Protein AF-A0A6J8B632-F1 (afdb_monomer)

Foldseek 3Di:
DWADPVVCVLCVVLVNNVCRVVVVVVVRRDPVVLVVDDLVNCPVPDDPVSSVSSVVSVVCVVVVNPPPPPPPDDDDDDDDDDDDDDDDDDDDDDDDDDDDDDDDDDDDDDDDDDDDDDDDDDDDDDDDDDDDDDDDDDDDDDDDDDDDDDDPDPDPDPPDDDDDDPDDDDPDLPLLVVLVADADDPVNLVPDDDLVSVLRVQLSVQSSVQSVDPVSVPPPHSVRSNVVSVVVSVVVVVVVVVVVVVVVVVVCVVDVDPPDPVVVVVVVVVLVVVLVVLLVVLVVVLVVCVVVVPPVVNVVSVVVNVVSVD

Mean predicted aligned error: 22.7 Å

Sequence (310 aa):
MSLPKDCAEFLTKNNLSHHEEFFYNLGVASFDDFFAIESLDLKSYLKPLEERRFFKALSGFKSGNDFKTEKKKVETEHTERTPEINNKQKNKHQLPDFEDFERIDVKEEECYEQQIGTEGGSELLQDNLEECIATPIPSTSNKMKGQSSEHQEFEICNQGSQKPTMFGSKKTYGNAAEKGIKLWSDFQIKTAIGLEKKRREFFNMKAEELCSVTHIKRNWTKTEIAGAADTAWTLKKTALLQVENSYISTLLEGKKAPKQKESTIRKNLEEMMVNHMKLVSLDQELKVLAEEGNSDRKKEVEEEMKHIMR

Radius of gyration: 36.36 Å; Cα contacts (8 Å, |Δi|>4): 114; chains: 1; bounding box: 126×64×69 Å

pLDDT: mean 70.86, std 25.24, range [30.64, 97.0]

Solvent-accessible surface area (backbone atoms only — not comparable to full-atom values): 20464 Å² total; per-residue (Å²): 139,78,56,45,65,72,47,48,50,52,28,46,78,69,77,41,52,92,47,46,68,57,47,41,74,72,62,45,76,49,66,71,46,62,78,68,60,53,73,77,74,43,64,84,77,42,55,74,70,54,48,53,49,52,54,52,53,55,49,44,58,74,70,68,72,79,76,83,76,82,75,78,78,85,76,90,77,92,79,90,82,86,86,88,86,83,89,81,90,81,92,81,92,77,90,79,78,94,75,86,84,77,87,78,84,78,78,87,79,81,86,84,85,79,88,77,85,87,86,86,90,80,85,90,81,90,85,86,84,80,83,85,76,90,76,84,86,82,88,77,90,82,90,80,84,89,82,83,89,84,86,83,78,83,81,79,83,80,88,71,94,71,83,89,74,85,86,72,88,72,85,76,52,58,46,20,49,74,66,63,48,92,67,71,50,72,66,63,35,68,73,37,61,74,69,59,20,54,46,45,55,50,38,44,52,42,36,23,57,48,32,66,37,69,68,47,50,69,74,50,53,62,66,57,48,51,51,52,29,52,52,54,45,51,58,50,49,52,55,51,49,52,51,52,47,54,51,49,51,55,52,47,70,74,40,81,62,89,70,73,53,67,68,56,55,49,50,54,51,51,53,50,50,52,51,48,55,49,47,55,51,47,54,53,50,46,55,53,32,65,74,69,68,44,66,68,64,42,54,53,51,53,52,53,51,55,60,76,74,110

Organism: Mytilus coruscus (NCBI:txid42192)

Structure (mmCIF, N/CA/C/O backbone):
data_AF-A0A6J8B632-F1
#
_entry.id   AF-A0A6J8B632-F1
#
loop_
_atom_site.group_PDB
_atom_site.id
_atom_site.type_symbol
_atom_site.label_atom_id
_atom_site.label_alt_id
_atom_site.label_comp_id
_atom_site.label_asym_id
_atom_site.label_entity_id
_atom_site.label_seq_id
_atom_site.pdbx_PDB_ins_code
_atom_site.Cartn_x
_atom_site.Cartn_y
_atom_site.Cartn_z
_atom_site.occupancy
_atom_site.B_iso_or_equiv
_atom_site.auth_seq_id
_atom_site.auth_comp_id
_atom_site.auth_asym_id
_atom_site.auth_atom_id
_atom_site.pdbx_PDB_model_num
ATOM 1 N N . MET A 1 1 ? -28.019 -10.737 -24.454 1.00 69.81 1 MET A N 1
ATOM 2 C CA . MET A 1 1 ? -27.811 -12.101 -23.921 1.00 69.81 1 MET A CA 1
ATOM 3 C C . MET A 1 1 ? -28.099 -12.040 -22.430 1.00 69.81 1 MET A C 1
ATOM 5 O O . MET A 1 1 ? -27.832 -11.002 -21.844 1.00 69.81 1 MET A O 1
ATOM 9 N N . SER A 1 2 ? -28.718 -13.065 -21.852 1.00 90.75 2 SER A N 1
ATOM 10 C CA . SER A 1 2 ? -29.133 -13.078 -20.441 1.00 90.75 2 SER A CA 1
ATOM 11 C C . SER A 1 2 ? -28.249 -14.018 -19.626 1.00 90.75 2 SER A C 1
ATOM 13 O O . SER A 1 2 ? -27.714 -14.980 -20.181 1.00 90.75 2 SER A O 1
ATOM 15 N N . LEU A 1 3 ? -28.129 -13.773 -18.317 1.00 94.62 3 LEU A N 1
ATOM 16 C CA . LEU A 1 3 ? -27.539 -14.755 -17.407 1.00 94.62 3 LEU A CA 1
ATOM 17 C C . LEU A 1 3 ? -28.308 -16.087 -17.451 1.00 94.62 3 LEU A C 1
ATOM 19 O O . LEU A 1 3 ? -29.503 -16.105 -17.775 1.00 94.62 3 LEU A O 1
ATOM 23 N N . PRO A 1 4 ? -27.654 -17.196 -17.064 1.00 96.50 4 PRO A N 1
ATOM 24 C CA . PRO A 1 4 ? -28.351 -18.427 -16.716 1.00 96.50 4 PRO A CA 1
ATOM 25 C C . PRO A 1 4 ? -29.471 -18.161 -15.703 1.00 96.50 4 PRO A C 1
ATOM 27 O O . PRO A 1 4 ? -29.314 -17.352 -14.784 1.00 96.50 4 PRO A O 1
ATOM 30 N N . LYS A 1 5 ? -30.598 -18.862 -15.866 1.00 96.12 5 LYS A N 1
ATOM 31 C CA . LYS A 1 5 ? -31.822 -18.640 -15.082 1.00 96.12 5 LYS A CA 1
ATOM 32 C C . LYS A 1 5 ? -31.573 -18.716 -13.572 1.00 96.12 5 LYS A C 1
ATOM 34 O O . LYS A 1 5 ? -32.017 -17.839 -12.841 1.00 96.12 5 LYS A O 1
ATOM 39 N N . ASP A 1 6 ? -30.798 -19.701 -13.132 1.00 95.44 6 ASP A N 1
ATOM 40 C CA . ASP A 1 6 ? -30.498 -19.935 -11.716 1.00 95.44 6 ASP A CA 1
ATOM 41 C C . ASP A 1 6 ? -29.703 -18.769 -11.101 1.00 95.44 6 ASP A C 1
ATOM 43 O O . ASP A 1 6 ? -29.933 -18.366 -9.958 1.00 95.44 6 ASP A O 1
ATOM 47 N N . CYS A 1 7 ? -28.809 -18.162 -11.885 1.00 95.69 7 CYS A N 1
ATOM 48 C CA . CYS A 1 7 ? -28.048 -16.992 -11.466 1.00 95.69 7 CYS A CA 1
ATOM 49 C C . CYS A 1 7 ? -28.934 -15.741 -11.378 1.00 95.69 7 CYS A C 1
ATOM 51 O O . CYS A 1 7 ? -28.841 -14.995 -10.404 1.00 95.69 7 CYS A O 1
ATOM 53 N N . ALA A 1 8 ? -29.820 -15.527 -12.356 1.00 95.94 8 ALA A N 1
ATOM 54 C CA . ALA A 1 8 ? -30.778 -14.419 -12.344 1.00 95.94 8 ALA A CA 1
ATOM 55 C C . ALA A 1 8 ? -31.783 -14.538 -11.178 1.00 95.94 8 ALA A C 1
ATOM 57 O O . ALA A 1 8 ? -32.060 -13.559 -10.479 1.00 95.94 8 ALA A O 1
ATOM 58 N N . GLU A 1 9 ? -32.273 -15.751 -10.894 1.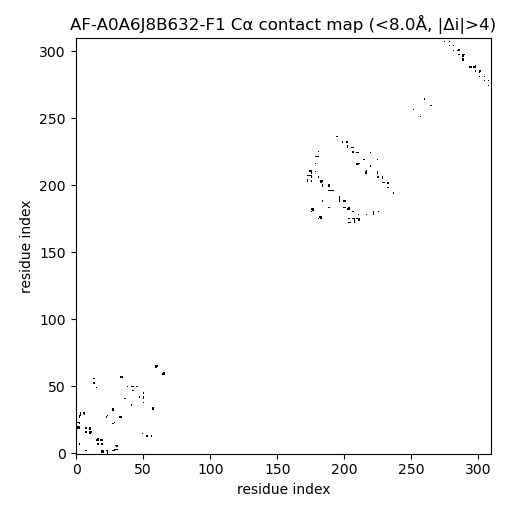00 96.31 9 GLU A N 1
ATOM 59 C CA . GLU A 1 9 ? -33.138 -16.030 -9.741 1.00 96.31 9 GLU A CA 1
ATOM 60 C C . GLU A 1 9 ? -32.420 -15.744 -8.415 1.00 96.31 9 GLU A C 1
ATOM 62 O O . GLU A 1 9 ? -32.991 -15.104 -7.527 1.00 96.31 9 GLU A O 1
ATOM 67 N N . PHE A 1 10 ? -31.152 -16.144 -8.284 1.00 96.12 10 PHE A N 1
ATOM 68 C CA . PHE A 1 10 ? -30.340 -15.828 -7.109 1.00 96.12 10 PHE A CA 1
ATOM 69 C C . PHE A 1 10 ? -30.149 -14.321 -6.916 1.00 96.12 10 PHE A C 1
ATOM 71 O O . PHE A 1 10 ? -30.323 -13.821 -5.800 1.00 96.12 10 PHE A O 1
ATOM 78 N N . LEU A 1 11 ? -29.816 -13.587 -7.982 1.00 96.12 11 LEU A N 1
ATOM 79 C CA . LEU A 1 11 ? -29.651 -12.135 -7.919 1.00 96.12 11 LEU A CA 1
ATOM 80 C C . LEU A 1 11 ? -30.971 -11.459 -7.537 1.00 96.12 11 LEU A C 1
ATOM 82 O O . LEU A 1 11 ? -30.994 -10.629 -6.628 1.00 96.12 11 LEU A O 1
ATOM 86 N N . THR A 1 12 ? -32.085 -11.875 -8.135 1.00 96.12 12 THR A N 1
ATOM 87 C CA . THR A 1 12 ? -33.423 -11.360 -7.813 1.00 96.12 12 THR A CA 1
ATOM 88 C C . THR A 1 12 ? -33.799 -11.620 -6.353 1.00 96.12 12 THR A C 1
ATOM 90 O O . THR A 1 12 ? -34.175 -10.685 -5.646 1.00 96.12 12 THR A O 1
ATOM 93 N N . LYS A 1 13 ? -33.613 -12.850 -5.851 1.00 96.00 13 LYS A N 1
ATOM 94 C CA . LYS A 1 13 ? -33.915 -13.228 -4.454 1.00 96.00 13 LYS A CA 1
ATOM 95 C C . LYS A 1 13 ? -33.137 -12.391 -3.434 1.00 96.00 13 LYS A C 1
ATOM 97 O O . LYS A 1 13 ? -33.612 -12.174 -2.322 1.00 96.00 13 LYS A O 1
ATOM 102 N N . ASN A 1 14 ? -31.957 -11.902 -3.811 1.00 94.44 14 ASN A N 1
ATOM 103 C CA . ASN A 1 14 ? -31.083 -11.108 -2.948 1.00 94.44 14 ASN A CA 1
ATOM 104 C C . ASN A 1 14 ? -31.146 -9.593 -3.217 1.00 94.44 14 ASN A C 1
ATOM 106 O O . ASN A 1 14 ? -30.334 -8.851 -2.662 1.00 94.44 14 ASN A O 1
ATOM 110 N N . ASN A 1 15 ? -32.124 -9.118 -3.999 1.00 95.75 1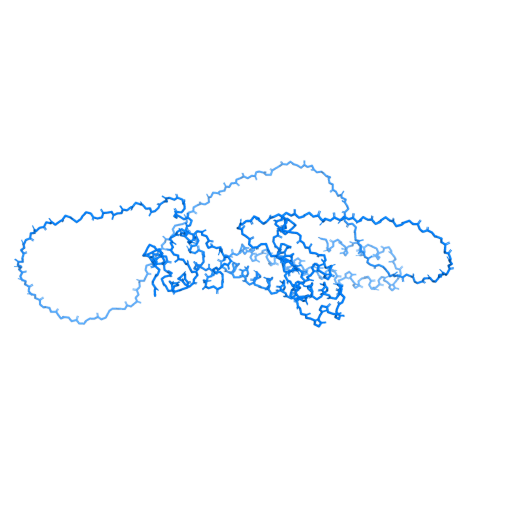5 ASN A N 1
ATOM 111 C CA . ASN A 1 15 ? -32.284 -7.712 -4.400 1.00 95.75 15 ASN A CA 1
ATOM 112 C C . ASN A 1 15 ? -31.081 -7.146 -5.188 1.00 95.75 15 ASN A C 1
ATOM 114 O O . ASN A 1 15 ? -30.705 -5.987 -5.019 1.00 95.75 15 ASN A O 1
ATOM 118 N N . LEU A 1 16 ? -30.475 -7.966 -6.049 1.00 95.88 16 LEU A N 1
ATOM 119 C CA . LEU A 1 16 ? -29.315 -7.647 -6.892 1.00 95.88 16 LEU A CA 1
ATOM 120 C C . LEU A 1 16 ? -29.616 -7.787 -8.398 1.00 95.88 16 LEU A C 1
ATOM 122 O O . LEU A 1 16 ? -28.690 -7.826 -9.201 1.00 95.88 16 LEU A O 1
ATOM 126 N N . SER A 1 17 ? -30.888 -7.850 -8.804 1.00 95.19 17 SER A N 1
ATOM 127 C CA . SER A 1 17 ? -31.291 -8.021 -10.215 1.00 95.19 17 SER A CA 1
ATOM 128 C C . SER A 1 17 ? -30.795 -6.901 -11.139 1.00 95.19 17 SER A C 1
ATOM 130 O O . SER A 1 17 ? -30.497 -7.134 -12.303 1.00 95.19 17 SER A O 1
ATOM 132 N N . HIS A 1 18 ? -30.619 -5.685 -10.617 1.00 94.81 18 HIS A N 1
ATOM 133 C CA . HIS A 1 18 ? -30.060 -4.562 -11.376 1.00 94.81 18 HIS A CA 1
ATOM 134 C C . HIS A 1 18 ? -28.576 -4.740 -11.753 1.00 94.81 18 HIS A C 1
ATOM 136 O O . HIS A 1 18 ? -28.075 -3.994 -12.588 1.00 94.81 18 HIS A O 1
ATOM 142 N N . HIS A 1 19 ? -27.886 -5.729 -11.174 1.00 94.69 19 HIS A N 1
ATOM 143 C CA . HIS A 1 19 ? -26.495 -6.072 -11.488 1.00 94.69 19 HIS A CA 1
ATOM 144 C C . HIS A 1 19 ? -26.366 -7.238 -12.479 1.00 94.69 19 HIS A C 1
ATOM 146 O O . HIS A 1 19 ? -25.253 -7.686 -12.744 1.00 94.69 19 HIS A O 1
ATOM 152 N N . GLU A 1 20 ? -27.464 -7.748 -13.046 1.00 94.56 20 GLU A N 1
ATOM 153 C CA . GLU A 1 20 ? -27.419 -8.870 -13.997 1.00 94.56 20 GLU A CA 1
ATOM 154 C C . GLU A 1 20 ? -26.489 -8.594 -15.187 1.00 94.56 20 GLU A C 1
ATOM 156 O O . GLU A 1 20 ? -25.641 -9.417 -15.517 1.00 94.56 20 GLU A O 1
ATOM 161 N N . GLU A 1 21 ? -26.563 -7.410 -15.794 1.00 93.56 21 GLU A N 1
ATOM 162 C CA . GLU A 1 21 ? -25.689 -7.064 -16.922 1.00 93.56 21 GLU A CA 1
ATOM 163 C C . GLU A 1 21 ? -24.200 -7.084 -16.537 1.00 93.56 21 GLU A C 1
ATOM 165 O O . GLU A 1 21 ? -23.354 -7.534 -17.311 1.00 93.56 21 GLU A O 1
ATOM 170 N N . PHE A 1 22 ? -23.874 -6.668 -15.311 1.00 93.81 22 PHE A N 1
ATOM 171 C CA . PHE A 1 22 ? -22.507 -6.694 -14.802 1.00 93.81 22 PHE A CA 1
ATOM 172 C C . PHE A 1 22 ? -21.967 -8.127 -14.691 1.00 93.81 22 PHE A C 1
ATOM 174 O O . PHE A 1 22 ? -20.897 -8.419 -15.223 1.00 93.81 22 PHE A O 1
ATOM 181 N N . PHE A 1 23 ? -22.713 -9.040 -14.062 1.00 94.12 23 PHE A N 1
ATOM 182 C CA . PHE A 1 23 ? -22.279 -10.436 -13.925 1.00 94.12 23 PHE A CA 1
ATOM 183 C C . PHE A 1 23 ? -22.205 -11.155 -15.276 1.00 94.12 23 PHE A C 1
ATOM 185 O O . PHE A 1 23 ? -21.329 -11.994 -15.483 1.00 94.12 23 PHE A O 1
ATOM 192 N N . TYR A 1 24 ? -23.073 -10.787 -16.218 1.00 93.31 24 TYR A N 1
ATOM 193 C CA . TYR A 1 24 ? -22.996 -11.280 -17.586 1.00 93.31 24 TYR A CA 1
ATOM 194 C C . TYR A 1 24 ? -21.688 -10.834 -18.261 1.00 93.31 24 TYR A C 1
ATOM 196 O O . TYR A 1 24 ? -20.966 -11.662 -18.817 1.00 93.31 24 TYR A O 1
ATOM 204 N N . ASN A 1 25 ? -21.335 -9.551 -18.145 1.00 91.44 25 ASN A N 1
ATOM 205 C CA . ASN A 1 25 ? -20.087 -9.005 -18.689 1.00 91.44 25 ASN A CA 1
ATOM 206 C C . ASN A 1 25 ? -18.834 -9.571 -18.003 1.00 91.44 25 ASN A C 1
ATOM 208 O O . ASN A 1 25 ? -17.773 -9.635 -18.623 1.00 91.44 25 ASN A O 1
ATOM 212 N N . LEU A 1 26 ? -18.957 -10.019 -16.751 1.00 90.75 26 LEU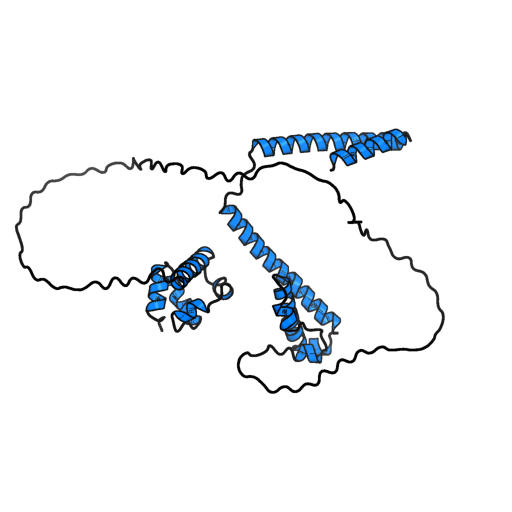 A N 1
ATOM 213 C CA . LEU A 1 26 ? -17.899 -10.720 -16.022 1.00 90.75 26 LEU A CA 1
ATOM 214 C C . LEU A 1 26 ? -17.670 -12.156 -16.535 1.00 90.75 26 LEU A C 1
ATOM 216 O O . LEU A 1 26 ? -16.704 -12.803 -16.140 1.00 90.75 26 LEU A O 1
ATOM 220 N N . GLY A 1 27 ? -18.529 -12.655 -17.430 1.00 93.31 27 GLY A N 1
ATOM 221 C CA . GLY A 1 27 ? -18.409 -13.986 -18.020 1.00 93.31 27 GLY A CA 1
ATOM 222 C C . GLY A 1 27 ? -19.003 -15.103 -17.165 1.00 93.31 27 GLY A C 1
ATOM 223 O O . GLY A 1 27 ? -18.617 -16.256 -17.338 1.00 93.31 27 GLY A O 1
ATOM 224 N N . VAL A 1 28 ? -19.937 -14.788 -16.260 1.00 94.44 28 VAL A N 1
ATOM 225 C CA . VAL A 1 28 ? -20.658 -15.799 -15.469 1.00 94.44 28 VAL A CA 1
ATOM 226 C C . VAL A 1 28 ? -21.541 -16.630 -16.401 1.00 94.44 28 VAL A C 1
ATOM 228 O O . VAL A 1 28 ? -22.573 -16.160 -16.888 1.00 94.44 28 VAL A O 1
ATOM 231 N N . ALA A 1 29 ? -21.136 -17.875 -16.645 1.00 92.44 29 ALA A N 1
ATOM 232 C CA . ALA A 1 29 ? -21.826 -18.816 -17.524 1.00 92.44 29 ALA A CA 1
ATOM 233 C C . ALA A 1 29 ? -22.612 -19.883 -16.745 1.00 92.44 29 ALA A C 1
ATOM 235 O O . ALA A 1 29 ? -23.471 -20.560 -17.312 1.00 92.44 29 ALA A O 1
ATOM 236 N N . SER A 1 30 ? -22.346 -20.024 -15.449 1.00 94.94 30 SER A N 1
ATOM 237 C CA . SER A 1 30 ? -22.956 -20.997 -14.550 1.00 94.94 30 SER A CA 1
ATOM 238 C C . SER A 1 30 ? -23.064 -20.448 -13.125 1.00 94.94 30 SER A C 1
ATOM 240 O O . SER A 1 30 ? -22.439 -19.447 -12.778 1.00 94.94 30 SER A O 1
ATOM 242 N N . PHE A 1 31 ? -23.856 -21.109 -12.277 1.00 92.19 31 PHE A N 1
ATOM 243 C CA . PHE A 1 31 ? -23.954 -20.735 -10.862 1.00 92.19 31 PHE A CA 1
ATOM 244 C C . PHE A 1 31 ? -22.643 -20.990 -10.105 1.00 92.19 31 PHE A C 1
ATOM 246 O O . PHE A 1 31 ? -22.304 -20.244 -9.187 1.00 92.19 31 PHE A O 1
ATOM 253 N N . ASP A 1 32 ? -21.872 -21.997 -10.527 1.00 92.06 32 ASP A N 1
ATOM 254 C CA . ASP A 1 32 ? -20.577 -22.320 -9.929 1.00 92.06 32 ASP A CA 1
ATOM 255 C C . ASP A 1 32 ? -19.563 -21.179 -10.092 1.00 92.06 32 ASP A C 1
ATOM 257 O O . ASP A 1 32 ? -18.749 -20.935 -9.196 1.00 92.06 32 ASP A O 1
ATOM 261 N N . ASP A 1 33 ? -19.676 -20.407 -11.177 1.00 92.81 33 ASP A N 1
ATOM 262 C CA . ASP A 1 33 ? -18.811 -19.255 -11.432 1.00 92.81 33 ASP A CA 1
ATOM 263 C C . ASP A 1 33 ? -18.964 -18.173 -10.354 1.00 92.81 33 ASP A C 1
ATOM 265 O O . ASP A 1 33 ? -17.988 -17.495 -10.042 1.00 92.81 33 ASP A O 1
ATOM 269 N N . PHE A 1 34 ? -20.125 -18.049 -9.691 1.00 92.62 34 PHE A N 1
ATOM 270 C CA . PHE A 1 34 ? -20.274 -17.120 -8.563 1.00 92.62 34 PHE A CA 1
ATOM 271 C C . PHE A 1 34 ? -19.332 -17.442 -7.401 1.00 92.62 34 PHE A C 1
ATOM 273 O O . PHE A 1 34 ? -18.883 -16.525 -6.716 1.00 92.62 34 PHE A O 1
ATOM 280 N N . PHE A 1 35 ? -18.994 -18.716 -7.180 1.00 90.31 35 PHE A N 1
ATOM 281 C CA . PHE A 1 35 ? -18.049 -19.109 -6.131 1.00 90.31 35 PHE A CA 1
ATOM 282 C C . PHE A 1 35 ? -16.590 -18.841 -6.498 1.00 90.31 35 PHE A C 1
ATOM 284 O O . PHE A 1 35 ? -15.745 -18.849 -5.598 1.00 90.31 35 PHE A O 1
ATOM 291 N N . ALA A 1 36 ? -16.298 -18.631 -7.782 1.00 88.62 36 ALA A N 1
ATOM 292 C CA . ALA A 1 36 ? -14.975 -18.273 -8.274 1.00 88.62 36 ALA A CA 1
ATOM 293 C C . ALA A 1 36 ? -14.724 -16.755 -8.255 1.00 88.62 36 ALA A C 1
ATOM 295 O O . ALA A 1 36 ? -13.570 -16.342 -8.336 1.00 88.62 36 ALA A O 1
ATOM 296 N N . ILE A 1 37 ? -15.773 -15.934 -8.120 1.00 90.06 37 ILE A N 1
ATOM 297 C CA . ILE A 1 37 ? -15.649 -14.474 -8.034 1.00 90.06 37 ILE A CA 1
ATOM 298 C C . ILE A 1 37 ? -14.980 -14.089 -6.710 1.00 90.06 37 ILE A C 1
ATOM 300 O O . ILE A 1 37 ? -15.494 -14.376 -5.622 1.00 90.06 37 ILE A O 1
ATOM 304 N N . GLU A 1 38 ? -13.844 -13.396 -6.788 1.00 84.38 38 GLU A N 1
ATOM 305 C CA . GLU A 1 38 ? -13.172 -12.877 -5.603 1.00 84.38 38 GLU A CA 1
ATOM 306 C C . GLU A 1 38 ? -13.845 -11.581 -5.122 1.00 84.38 38 GLU A C 1
ATOM 308 O O . GLU A 1 38 ? -14.358 -10.778 -5.901 1.00 84.38 38 GLU A O 1
ATOM 313 N N . SER A 1 39 ? -13.788 -11.310 -3.811 1.00 76.56 39 SER A N 1
ATOM 314 C CA . SER A 1 39 ? -14.247 -10.025 -3.238 1.00 76.56 39 SER A CA 1
ATOM 315 C C . SER A 1 39 ? -13.617 -8.816 -3.937 1.00 76.56 39 SER A C 1
ATOM 317 O O . SER A 1 39 ? -14.234 -7.756 -4.037 1.00 76.56 39 SER A O 1
ATOM 319 N N . LEU A 1 40 ? -12.395 -8.966 -4.453 1.00 66.00 40 LEU A N 1
ATOM 320 C CA . LEU A 1 40 ? -11.696 -7.888 -5.137 1.00 66.00 40 LEU A CA 1
ATOM 321 C C . LEU A 1 40 ? -12.388 -7.455 -6.438 1.00 66.00 40 LEU A C 1
ATOM 323 O O . LEU A 1 40 ? -12.377 -6.263 -6.747 1.00 66.00 40 LEU A O 1
ATOM 327 N N . ASP A 1 41 ? -13.013 -8.391 -7.152 1.00 78.81 41 ASP A N 1
ATOM 328 C CA . ASP A 1 41 ? -13.657 -8.137 -8.444 1.00 78.81 41 ASP A CA 1
ATOM 329 C C . ASP A 1 41 ? -14.967 -7.355 -8.276 1.00 78.81 41 ASP A C 1
ATOM 331 O O . ASP A 1 41 ? -15.339 -6.546 -9.125 1.00 78.81 41 ASP A O 1
ATOM 335 N N . LEU A 1 42 ? -15.639 -7.528 -7.134 1.00 86.00 42 LEU A N 1
ATOM 336 C CA . LEU A 1 42 ? -16.936 -6.910 -6.849 1.00 86.00 42 LEU A CA 1
ATOM 337 C C . LEU A 1 42 ? -16.838 -5.516 -6.226 1.00 86.00 42 LEU A C 1
ATOM 339 O O . LEU A 1 42 ? -17.757 -4.715 -6.388 1.00 86.00 42 LEU A O 1
ATOM 343 N N . LYS A 1 43 ? -15.725 -5.186 -5.561 1.00 83.06 43 LYS A N 1
ATOM 344 C CA . LYS A 1 43 ? -15.551 -3.911 -4.833 1.00 83.06 43 LYS A CA 1
ATOM 345 C C . LYS A 1 43 ? -15.651 -2.654 -5.688 1.00 83.06 43 LYS A C 1
ATOM 347 O O . LYS A 1 43 ? -15.890 -1.576 -5.154 1.00 83.06 43 LYS A O 1
ATOM 352 N N . SER A 1 44 ? -15.415 -2.773 -6.991 1.00 81.00 44 SER A N 1
ATOM 353 C CA . SER A 1 44 ? -15.496 -1.643 -7.921 1.00 81.00 44 SER A CA 1
ATOM 354 C C . SER A 1 44 ? -16.897 -1.427 -8.503 1.00 81.00 44 SER A C 1
ATOM 356 O O . SER A 1 44 ? -17.137 -0.373 -9.087 1.00 81.00 44 SER A O 1
ATOM 358 N N . TYR A 1 45 ? -17.823 -2.372 -8.302 1.00 86.50 45 TYR A N 1
ATOM 359 C CA . TYR A 1 45 ? -19.137 -2.378 -8.956 1.00 86.50 45 TYR A CA 1
ATOM 360 C C . TYR A 1 45 ? -20.315 -2.500 -7.982 1.00 86.50 45 TYR A C 1
ATOM 362 O O . TYR A 1 45 ? -21.363 -1.901 -8.215 1.00 86.50 45 TYR A O 1
ATOM 370 N N . LEU A 1 46 ? -20.150 -3.222 -6.871 1.00 90.56 46 LEU A N 1
ATOM 371 C CA . LEU A 1 46 ? -21.165 -3.348 -5.827 1.00 90.56 46 LEU A CA 1
ATOM 372 C C . LEU A 1 46 ? -20.917 -2.356 -4.693 1.00 90.56 46 LEU A C 1
ATOM 374 O O . LEU A 1 46 ? -19.782 -2.132 -4.265 1.00 90.56 46 LEU A O 1
ATOM 378 N N . LYS A 1 47 ? -21.998 -1.816 -4.121 1.00 92.38 47 LYS A N 1
ATOM 379 C CA . LYS A 1 47 ? -21.895 -1.087 -2.849 1.00 92.38 47 LYS A CA 1
ATOM 380 C C . LYS A 1 47 ? -21.469 -2.054 -1.734 1.00 92.38 47 LYS A C 1
ATOM 382 O O . LYS A 1 47 ? -21.877 -3.215 -1.760 1.00 92.38 47 LYS A O 1
ATOM 387 N N . PRO A 1 48 ? -20.777 -1.594 -0.674 1.00 89.69 48 PRO A N 1
ATOM 388 C CA . PRO A 1 48 ? -20.314 -2.477 0.407 1.00 89.69 48 PRO A CA 1
ATOM 389 C C . PRO A 1 48 ? -21.418 -3.333 1.057 1.00 89.69 48 PRO A C 1
ATOM 391 O O . PRO A 1 48 ? -21.194 -4.481 1.442 1.00 89.69 48 PRO A O 1
ATOM 394 N N . LEU A 1 49 ? -22.639 -2.795 1.167 1.00 89.19 49 LEU A N 1
ATOM 395 C CA . LEU A 1 49 ? -23.795 -3.535 1.686 1.00 89.19 49 LEU A CA 1
ATOM 396 C C . LEU A 1 49 ? -24.288 -4.624 0.722 1.00 89.19 49 LEU A C 1
ATOM 398 O O . LEU A 1 49 ? -24.716 -5.685 1.174 1.00 89.19 49 LEU A O 1
ATOM 402 N N . GLU A 1 50 ? -24.227 -4.369 -0.582 1.00 93.44 50 GLU A N 1
ATOM 403 C CA . GLU A 1 50 ? -24.614 -5.310 -1.636 1.00 93.44 50 GLU A CA 1
ATOM 404 C C . GLU A 1 50 ? -23.580 -6.433 -1.758 1.00 93.44 50 GLU A C 1
ATOM 406 O O . GLU A 1 50 ? -23.964 -7.600 -1.759 1.00 93.44 50 GLU A O 1
ATOM 411 N N . GLU A 1 51 ? -22.282 -6.104 -1.718 1.00 93.94 51 GLU A N 1
ATOM 412 C CA . GLU A 1 51 ? -21.178 -7.078 -1.674 1.00 93.94 51 GLU A CA 1
ATOM 413 C C . GLU A 1 51 ? -21.338 -8.026 -0.475 1.00 93.94 51 GLU A C 1
ATOM 415 O O . GLU A 1 51 ? -21.319 -9.251 -0.614 1.00 93.94 51 GLU A O 1
ATOM 420 N N . ARG A 1 52 ? -21.581 -7.473 0.722 1.00 90.94 52 ARG A N 1
ATOM 421 C CA . ARG A 1 52 ? -21.778 -8.278 1.934 1.00 90.94 52 ARG A CA 1
ATOM 422 C C . ARG A 1 52 ? -23.012 -9.175 1.842 1.00 90.94 52 ARG A C 1
ATOM 424 O O . ARG A 1 52 ? -22.969 -10.305 2.326 1.00 90.94 52 ARG A O 1
ATOM 431 N N . ARG A 1 53 ? -24.111 -8.687 1.255 1.00 92.00 53 ARG A N 1
ATOM 432 C CA . ARG A 1 53 ? -25.324 -9.491 1.023 1.00 92.00 53 ARG A CA 1
ATOM 433 C C . ARG A 1 53 ? -25.056 -10.620 0.036 1.00 92.00 53 ARG A C 1
ATOM 435 O O . ARG A 1 53 ? -25.418 -11.751 0.345 1.00 92.00 53 ARG A O 1
ATOM 442 N N . PHE A 1 54 ? -24.378 -10.332 -1.075 1.00 95.00 54 PHE A N 1
ATOM 443 C CA . PHE A 1 54 ? -24.003 -11.313 -2.091 1.00 95.00 54 PHE A CA 1
ATOM 444 C C . PHE A 1 54 ? -23.197 -12.464 -1.479 1.00 95.00 54 PHE A C 1
ATOM 446 O O . PHE A 1 54 ? -23.631 -13.613 -1.534 1.00 95.00 54 PHE A O 1
ATOM 453 N N . PHE A 1 55 ? -22.086 -12.168 -0.793 1.00 94.50 55 PHE A N 1
ATOM 454 C CA . PHE A 1 55 ? -21.248 -13.214 -0.197 1.00 94.50 55 PHE A CA 1
ATOM 455 C C . PHE A 1 55 ? -21.927 -13.950 0.958 1.00 94.50 55 PHE A C 1
ATOM 457 O O . PHE A 1 55 ? -21.739 -15.158 1.104 1.00 94.50 55 PHE A O 1
ATOM 464 N N . LYS A 1 56 ? -22.748 -13.264 1.765 1.00 93.81 56 LYS A N 1
ATOM 465 C CA . LYS A 1 56 ? -23.531 -13.925 2.817 1.00 93.81 56 LYS A CA 1
ATOM 466 C C . LYS A 1 56 ? -24.518 -14.923 2.210 1.00 93.81 56 LYS A C 1
ATOM 468 O O . LYS A 1 56 ? -24.559 -16.065 2.661 1.00 93.81 56 LYS A O 1
ATOM 473 N N . ALA A 1 57 ? -25.263 -14.518 1.183 1.00 93.19 57 ALA A N 1
ATOM 474 C CA . ALA A 1 57 ? -26.189 -15.399 0.483 1.00 93.19 57 ALA A CA 1
ATOM 475 C C . ALA A 1 57 ? -25.448 -16.592 -0.129 1.00 93.19 57 ALA A C 1
ATOM 477 O O . ALA A 1 57 ? -25.802 -17.734 0.146 1.00 93.19 57 ALA A O 1
ATOM 478 N N . LEU A 1 58 ? -24.354 -16.338 -0.849 1.00 93.56 58 LEU A N 1
ATOM 479 C CA . LEU A 1 58 ? -23.539 -17.369 -1.489 1.00 93.56 58 LEU A CA 1
ATOM 480 C C . LEU A 1 58 ? -22.959 -18.378 -0.477 1.00 93.56 58 LEU A C 1
ATOM 482 O O . LEU A 1 58 ? -22.932 -19.581 -0.734 1.00 93.56 58 LEU A O 1
ATOM 486 N N . SER A 1 59 ? -22.559 -17.919 0.714 1.00 89.25 59 SER A N 1
ATOM 487 C CA . SER A 1 59 ? -22.082 -18.801 1.789 1.00 89.25 59 SER A CA 1
ATOM 488 C C . SER A 1 59 ? -23.168 -19.739 2.332 1.00 89.25 59 SER A C 1
ATOM 490 O O . SER A 1 59 ? -22.867 -20.894 2.626 1.00 89.25 59 SER A O 1
ATOM 492 N N . GLY A 1 60 ? -24.427 -19.285 2.384 1.00 88.44 60 GLY A N 1
ATOM 493 C CA . GLY A 1 60 ? -25.572 -20.108 2.795 1.00 88.44 60 GLY A CA 1
ATOM 494 C C . GLY A 1 60 ? -25.887 -21.238 1.809 1.00 88.44 60 GLY A C 1
ATOM 495 O O . GLY A 1 60 ? -26.293 -22.327 2.218 1.00 88.44 60 GLY A O 1
ATOM 496 N N . PHE A 1 61 ? -25.615 -21.022 0.517 1.00 84.81 61 PHE A N 1
ATOM 497 C CA . PHE A 1 61 ? -25.692 -22.080 -0.496 1.00 84.81 61 PHE A CA 1
ATOM 498 C C . PHE A 1 61 ? -24.592 -23.128 -0.309 1.00 84.81 61 PHE A C 1
ATOM 500 O O . PHE A 1 61 ? -24.858 -24.324 -0.409 1.00 84.81 61 PHE A O 1
ATOM 507 N N . LYS A 1 62 ? -23.372 -22.697 0.035 1.00 79.12 62 LYS A N 1
ATOM 508 C CA . LYS A 1 62 ? -22.230 -23.593 0.281 1.00 79.12 62 LYS A CA 1
ATOM 509 C C . LYS A 1 62 ? -22.424 -24.487 1.507 1.00 79.12 62 LYS A C 1
ATOM 511 O O . LYS A 1 62 ? -21.923 -25.606 1.523 1.00 79.12 62 LYS A O 1
ATOM 516 N N . SER A 1 63 ? -23.157 -24.014 2.516 1.00 76.81 63 SER A N 1
ATOM 517 C CA . SER A 1 63 ? -23.492 -24.802 3.707 1.00 76.81 63 SER A CA 1
ATOM 518 C C . SER A 1 63 ? -24.697 -25.734 3.519 1.00 76.81 63 SER A C 1
ATOM 520 O O . SER A 1 63 ? -25.097 -26.388 4.477 1.00 76.81 63 SER A O 1
ATOM 522 N N . GLY A 1 64 ? -25.272 -25.819 2.310 1.00 65.75 64 GLY A N 1
ATOM 523 C CA . GLY A 1 64 ? -26.324 -26.783 1.965 1.00 65.75 64 GLY A CA 1
ATOM 524 C C . GLY A 1 64 ? -27.704 -26.492 2.563 1.00 65.75 64 GLY A C 1
ATOM 525 O O . GLY A 1 64 ? -28.553 -27.380 2.568 1.00 65.75 64 GLY A O 1
ATOM 526 N N . ASN A 1 65 ? -27.949 -25.277 3.068 1.00 54.62 65 ASN A N 1
ATOM 527 C CA . ASN A 1 65 ? -29.102 -25.033 3.939 1.00 54.62 65 ASN A CA 1
ATOM 528 C C . ASN A 1 65 ? -30.418 -24.612 3.262 1.00 54.62 65 ASN A C 1
ATOM 530 O O . ASN A 1 65 ? -31.420 -24.594 3.961 1.00 54.62 65 ASN A O 1
ATOM 534 N N . ASP A 1 66 ? -30.496 -24.342 1.952 1.00 54.94 66 ASP A N 1
ATOM 535 C CA . ASP A 1 66 ? -31.699 -23.681 1.391 1.00 54.94 66 ASP A CA 1
ATOM 536 C C . ASP A 1 66 ? -32.230 -24.220 0.049 1.00 54.94 66 ASP A C 1
ATOM 538 O O . ASP A 1 66 ? -32.865 -23.495 -0.716 1.00 54.94 66 ASP A O 1
ATOM 542 N N . PHE A 1 67 ? -32.058 -25.514 -0.234 1.00 45.16 67 PHE A N 1
ATOM 543 C CA . PHE A 1 67 ? -32.759 -26.166 -1.352 1.00 45.16 67 PHE A CA 1
ATOM 544 C C . PHE A 1 67 ? -33.638 -27.335 -0.885 1.00 45.16 67 PHE A C 1
ATOM 546 O O . PHE A 1 67 ? -33.566 -28.451 -1.392 1.00 45.16 67 PHE A O 1
ATOM 553 N N . LYS A 1 68 ? -34.560 -27.074 0.053 1.00 46.34 68 LYS A N 1
ATOM 554 C CA . LYS A 1 68 ? -35.832 -27.813 0.036 1.00 46.34 68 LYS A CA 1
ATOM 555 C C . LYS A 1 68 ? -36.690 -27.201 -1.066 1.00 46.34 68 LYS A C 1
ATOM 557 O O . LYS A 1 68 ? -37.408 -26.234 -0.845 1.00 46.34 68 LYS A O 1
ATOM 562 N N . THR A 1 69 ? -36.577 -27.759 -2.270 1.00 41.66 69 THR A N 1
ATOM 563 C CA . THR A 1 69 ? -37.510 -27.511 -3.374 1.00 41.66 69 THR A CA 1
ATOM 564 C C . THR A 1 69 ? -38.939 -27.739 -2.897 1.00 41.66 69 THR A C 1
ATOM 566 O O . THR A 1 69 ? -39.367 -28.881 -2.720 1.00 41.66 69 THR A O 1
ATOM 569 N N . GLU A 1 70 ? -39.691 -26.659 -2.739 1.00 37.44 70 GLU A N 1
ATOM 570 C CA . GLU A 1 70 ? -41.141 -26.687 -2.637 1.00 37.44 70 GLU A CA 1
ATOM 571 C C . GLU A 1 70 ? -41.696 -26.993 -4.039 1.00 37.44 70 GLU A C 1
ATOM 573 O O . GLU A 1 70 ? -42.103 -26.119 -4.803 1.00 37.44 70 GLU A O 1
ATOM 578 N N . LYS A 1 71 ? -41.640 -28.272 -4.437 1.00 39.38 71 LYS A N 1
ATOM 579 C CA . LYS A 1 71 ? -42.393 -28.774 -5.590 1.00 39.38 71 LYS A CA 1
ATOM 580 C C . LYS A 1 71 ? -43.877 -28.700 -5.231 1.00 39.38 71 LYS A C 1
ATOM 582 O O . LYS A 1 71 ? -44.431 -29.646 -4.676 1.00 39.38 71 LYS A O 1
ATOM 587 N N . LYS A 1 72 ? -44.524 -27.576 -5.545 1.00 38.91 72 LYS A N 1
ATOM 588 C CA . LYS A 1 72 ? -45.987 -27.471 -5.555 1.00 38.91 72 LYS A CA 1
ATOM 589 C C . LYS A 1 72 ? -46.541 -28.467 -6.575 1.00 38.91 72 LYS A C 1
ATOM 591 O O . LYS A 1 72 ? -46.412 -28.285 -7.783 1.00 38.91 72 LYS A O 1
ATOM 596 N N . LYS A 1 73 ? -47.132 -29.541 -6.054 1.00 36.44 73 LYS A N 1
ATOM 597 C CA . LYS A 1 73 ? -47.981 -30.484 -6.778 1.00 36.44 73 LYS A CA 1
ATOM 598 C C . LYS A 1 73 ? -49.230 -29.712 -7.218 1.00 36.44 73 LYS A C 1
ATOM 600 O O . LYS A 1 73 ? -49.999 -29.257 -6.379 1.00 36.44 73 LYS A O 1
ATOM 605 N N . VAL A 1 74 ? -49.382 -29.499 -8.522 1.00 42.06 74 VAL A N 1
ATOM 606 C CA . VAL A 1 74 ? -50.640 -29.038 -9.115 1.00 42.06 74 VAL A CA 1
ATOM 607 C C . VAL A 1 74 ? -51.559 -30.253 -9.162 1.00 42.06 74 VAL A C 1
ATOM 609 O O . VAL A 1 74 ? -51.402 -31.113 -10.023 1.00 42.06 74 VAL A O 1
ATOM 612 N N . GLU A 1 75 ? -52.474 -30.346 -8.202 1.00 35.12 75 GLU A N 1
ATOM 613 C CA . GLU A 1 75 ? -53.682 -31.157 -8.330 1.00 35.12 75 GLU A CA 1
ATOM 614 C C . GLU A 1 75 ? -54.828 -30.218 -8.705 1.00 35.12 75 GLU A C 1
ATOM 616 O O . GLU A 1 75 ? -55.246 -29.342 -7.951 1.00 35.12 75 GLU A O 1
ATOM 621 N N . THR A 1 76 ? -55.258 -30.368 -9.952 1.00 38.59 76 THR A N 1
ATOM 622 C CA . THR A 1 76 ? -56.530 -29.908 -10.493 1.00 38.59 76 THR A CA 1
ATOM 623 C C . THR A 1 76 ? -57.675 -30.628 -9.791 1.00 38.59 76 THR A C 1
ATOM 625 O O . THR A 1 76 ? -57.847 -31.826 -10.004 1.00 38.59 76 THR A O 1
ATOM 628 N N . GLU A 1 77 ? -58.505 -29.893 -9.057 1.00 34.88 77 GLU A N 1
ATOM 629 C CA . GLU A 1 77 ? -59.885 -30.296 -8.789 1.00 34.88 77 GLU A CA 1
ATOM 630 C C . GLU A 1 77 ? -60.849 -29.206 -9.263 1.00 34.88 77 GLU A C 1
ATOM 632 O O . GLU A 1 77 ? -60.828 -28.054 -8.829 1.00 34.88 77 GLU A O 1
ATOM 637 N N . HIS A 1 78 ? -61.678 -29.610 -10.224 1.00 37.53 78 HIS A N 1
ATOM 638 C CA . HIS A 1 78 ? -62.898 -28.943 -10.641 1.00 37.53 78 HIS A CA 1
ATOM 639 C C . HIS A 1 78 ? -63.891 -28.909 -9.480 1.00 37.53 78 HIS A C 1
ATOM 641 O O . HIS A 1 78 ? -64.271 -29.967 -8.986 1.00 37.53 78 HIS A O 1
ATOM 647 N N . THR A 1 79 ? -64.443 -27.743 -9.146 1.00 33.34 79 THR A N 1
ATOM 648 C CA . THR A 1 79 ? -65.852 -27.668 -8.732 1.00 33.34 79 THR A CA 1
ATOM 649 C C . THR A 1 79 ? -66.444 -26.309 -9.101 1.00 33.34 79 THR A C 1
ATOM 651 O O . THR A 1 79 ? -65.982 -25.254 -8.673 1.00 33.34 79 THR A O 1
ATOM 654 N N . GLU A 1 80 ? -67.469 -26.368 -9.944 1.00 38.72 80 GLU A N 1
ATOM 655 C CA . GLU A 1 80 ? -68.379 -25.286 -10.302 1.00 38.72 80 GLU A CA 1
ATOM 656 C C . GLU A 1 80 ? -69.221 -24.843 -9.093 1.00 38.72 80 GLU A C 1
ATOM 658 O O . GLU A 1 80 ? -69.703 -25.694 -8.346 1.00 38.72 80 GLU A O 1
ATOM 663 N N . ARG A 1 81 ? -69.479 -23.533 -8.960 1.00 31.31 81 ARG A N 1
ATOM 664 C CA . ARG A 1 81 ? -70.825 -22.917 -8.832 1.00 31.31 81 ARG A CA 1
ATOM 665 C C . ARG A 1 81 ? -70.739 -21.461 -8.350 1.00 31.31 81 ARG A C 1
ATOM 667 O O . ARG A 1 81 ? -70.359 -21.168 -7.223 1.00 31.31 81 ARG A O 1
ATOM 674 N N . THR A 1 82 ? -71.154 -20.559 -9.228 1.00 32.31 82 THR A N 1
ATOM 675 C CA . THR A 1 82 ? -71.679 -19.205 -8.975 1.00 32.31 82 THR A CA 1
ATOM 676 C C . THR A 1 82 ? -73.196 -19.274 -8.691 1.00 32.31 82 THR A C 1
ATOM 678 O O . THR A 1 82 ? -73.787 -20.341 -8.864 1.00 32.31 82 THR A O 1
ATOM 681 N N . PRO A 1 83 ? -73.901 -18.149 -8.459 1.00 55.03 83 PRO A N 1
ATOM 682 C CA . PRO A 1 83 ? -73.642 -17.051 -7.518 1.00 55.03 83 PRO A CA 1
ATOM 683 C C . PRO A 1 83 ? -74.915 -16.732 -6.693 1.00 55.03 83 PRO A C 1
ATOM 685 O O . PRO A 1 83 ? -76.006 -17.155 -7.059 1.00 55.03 83 PRO A O 1
ATOM 688 N N . GLU A 1 84 ? -74.838 -15.885 -5.662 1.00 33.22 84 GLU A N 1
ATOM 689 C CA . GLU A 1 84 ? -76.030 -15.115 -5.283 1.00 33.22 84 GLU A CA 1
ATOM 690 C C . GLU A 1 84 ? -75.708 -13.720 -4.746 1.00 33.22 84 GLU A C 1
ATOM 692 O O . GLU A 1 84 ? -74.748 -13.473 -4.020 1.00 33.22 84 GLU A O 1
ATOM 697 N N . ILE A 1 85 ? -76.528 -12.801 -5.238 1.00 37.31 85 ILE A N 1
ATOM 698 C CA . ILE A 1 85 ? -76.460 -11.350 -5.189 1.00 37.31 85 ILE A CA 1
ATOM 699 C C . ILE A 1 85 ? -77.219 -10.884 -3.947 1.00 37.31 85 ILE A C 1
ATOM 701 O O . ILE A 1 85 ? -78.333 -11.346 -3.728 1.00 37.31 85 ILE A O 1
ATOM 705 N N . ASN A 1 86 ? -76.710 -9.888 -3.213 1.00 34.06 86 ASN A N 1
ATOM 706 C CA . ASN A 1 86 ? -77.562 -8.757 -2.837 1.00 34.06 86 ASN A CA 1
ATOM 707 C C . ASN A 1 86 ? -76.789 -7.505 -2.409 1.00 34.06 86 ASN A C 1
ATOM 709 O O . ASN A 1 86 ? -76.056 -7.469 -1.426 1.00 34.06 86 ASN A O 1
ATOM 713 N N . ASN A 1 87 ? -77.054 -6.454 -3.182 1.00 36.84 87 ASN A N 1
ATOM 714 C CA . ASN A 1 87 ? -76.770 -5.055 -2.916 1.00 36.84 87 ASN A CA 1
ATOM 715 C C . ASN A 1 87 ? -77.520 -4.555 -1.674 1.00 36.84 87 ASN A C 1
ATOM 717 O O . ASN A 1 87 ? -78.723 -4.791 -1.552 1.00 36.84 87 ASN A O 1
ATOM 721 N N . LYS A 1 88 ? -76.884 -3.678 -0.888 1.00 37.50 88 LYS A N 1
ATOM 722 C CA . LYS A 1 88 ? -77.533 -2.433 -0.448 1.00 37.50 88 LYS A CA 1
ATOM 723 C C . LYS A 1 88 ? -76.516 -1.361 -0.055 1.00 37.50 88 LYS A C 1
ATOM 725 O O . LYS A 1 88 ? -75.677 -1.532 0.818 1.00 37.50 88 LYS A O 1
ATOM 730 N N . GLN A 1 89 ? -76.651 -0.246 -0.762 1.00 39.56 89 GLN A N 1
ATOM 731 C CA . GLN A 1 89 ? -75.965 1.032 -0.618 1.00 39.56 89 GLN A CA 1
ATOM 732 C C . GLN A 1 89 ? -76.228 1.695 0.746 1.00 39.56 89 GLN A C 1
ATOM 734 O O . GLN A 1 89 ? -77.359 1.638 1.231 1.00 39.56 89 GLN A O 1
ATOM 739 N N . LYS A 1 90 ? -75.257 2.476 1.248 1.00 36.19 90 LYS A N 1
ATOM 740 C CA . LYS A 1 90 ? -75.360 3.950 1.401 1.00 36.19 90 LYS A CA 1
ATOM 741 C C . LYS A 1 90 ? -74.121 4.559 2.093 1.00 36.19 90 LYS A C 1
ATOM 743 O O . LYS A 1 90 ? -73.901 4.354 3.273 1.00 36.19 90 LYS A O 1
ATOM 748 N N . ASN A 1 91 ? -73.396 5.381 1.329 1.00 33.94 91 ASN A N 1
ATOM 749 C CA . ASN A 1 91 ? -73.144 6.808 1.587 1.00 33.94 91 ASN A CA 1
ATOM 750 C C . ASN A 1 91 ? -72.707 7.258 3.004 1.00 33.94 91 ASN A C 1
ATOM 752 O O . ASN A 1 91 ? -73.558 7.396 3.877 1.00 33.94 91 ASN A O 1
ATOM 756 N N . LYS A 1 92 ? -71.454 7.713 3.160 1.00 34.09 92 LYS A N 1
ATOM 757 C CA . LYS A 1 92 ? -71.046 9.140 3.257 1.00 34.09 92 LYS A CA 1
ATOM 758 C C . LYS A 1 92 ? -69.639 9.284 3.855 1.00 34.09 92 LYS A C 1
ATOM 760 O O . LYS A 1 92 ? -69.211 8.482 4.671 1.00 34.09 92 LYS A O 1
ATOM 765 N N . HIS A 1 93 ? -68.966 10.340 3.399 1.00 37.31 93 HIS A N 1
ATOM 766 C CA . HIS A 1 93 ? -67.682 10.873 3.847 1.00 37.31 93 HIS A CA 1
ATOM 767 C C . HIS A 1 93 ? -67.415 10.798 5.353 1.00 37.31 93 HIS A C 1
ATOM 769 O O . HIS A 1 93 ? -68.257 11.238 6.132 1.00 37.31 93 HIS A O 1
ATOM 775 N N . GLN A 1 94 ? -66.179 10.439 5.702 1.00 34.69 94 GLN A N 1
ATOM 776 C CA . GLN A 1 94 ? -65.312 11.213 6.599 1.00 34.69 94 GLN A CA 1
ATOM 777 C C . GLN A 1 94 ? -63.880 10.660 6.516 1.00 34.69 94 GLN A C 1
ATOM 779 O O . GLN A 1 94 ? -63.667 9.457 6.638 1.00 34.69 94 GLN A O 1
ATOM 784 N N . LEU A 1 95 ? -62.920 11.548 6.241 1.00 48.38 95 LEU A N 1
ATOM 785 C CA . LEU A 1 95 ? -61.507 11.343 6.566 1.00 48.38 95 LEU A CA 1
ATOM 786 C C . LEU A 1 95 ? -61.385 11.204 8.088 1.00 48.38 95 LEU A C 1
ATOM 788 O O . LEU A 1 95 ? -61.999 12.017 8.782 1.00 48.38 95 LEU A O 1
ATOM 792 N N . PRO A 1 96 ? -60.566 10.275 8.599 1.00 43.38 96 PRO A N 1
ATOM 793 C CA . PRO A 1 96 ? -60.005 10.418 9.923 1.00 43.38 96 PRO A CA 1
ATOM 794 C C . PRO A 1 96 ? -58.500 10.649 9.880 1.00 43.38 96 PRO A C 1
ATOM 796 O O . PRO A 1 96 ? -57.776 10.209 8.982 1.00 43.38 96 PRO A O 1
ATOM 799 N N . ASP A 1 97 ? -58.120 11.397 10.901 1.00 33.72 97 ASP A N 1
ATOM 800 C CA . ASP A 1 97 ? -56.812 11.881 11.263 1.00 33.72 97 ASP A CA 1
ATOM 801 C C . ASP A 1 97 ? -55.760 10.791 11.439 1.00 33.72 97 ASP A C 1
ATOM 803 O O . ASP A 1 97 ? -56.021 9.624 11.728 1.00 33.72 97 ASP A O 1
ATOM 807 N N . PHE A 1 98 ? -54.537 11.261 11.255 1.00 43.75 98 PHE A N 1
ATOM 808 C CA . PHE A 1 98 ? -53.283 10.549 11.344 1.00 43.75 98 PHE A CA 1
ATOM 809 C C . PHE A 1 98 ? -52.765 10.646 12.785 1.00 43.75 98 PHE A C 1
ATOM 811 O O . PHE A 1 98 ? -51.881 11.448 13.053 1.00 43.75 98 PHE A O 1
ATOM 818 N N . GLU A 1 99 ? -53.296 9.855 13.714 1.00 47.88 99 GLU A N 1
ATOM 819 C CA . GLU A 1 99 ? -52.649 9.593 15.008 1.00 47.88 99 GLU A CA 1
ATOM 820 C C . GLU A 1 99 ? -52.836 8.114 15.383 1.00 47.88 99 GLU A C 1
ATOM 822 O O . GLU A 1 99 ? -53.768 7.468 14.915 1.00 47.88 99 GLU A O 1
ATOM 827 N N . ASP A 1 100 ? -51.905 7.595 16.185 1.00 40.56 100 ASP A N 1
ATOM 828 C CA . ASP A 1 100 ? -51.721 6.196 16.610 1.00 40.56 100 ASP A CA 1
ATOM 829 C C . ASP A 1 100 ? -50.899 5.292 15.674 1.00 40.56 100 ASP A C 1
ATOM 831 O O . ASP A 1 100 ? -51.394 4.367 15.034 1.00 40.56 100 ASP A O 1
ATOM 835 N N . PHE A 1 101 ? -49.573 5.492 15.694 1.00 39.94 101 PHE A N 1
ATOM 836 C CA . PHE A 1 101 ? -48.656 4.355 15.581 1.00 39.94 101 PHE A CA 1
ATOM 837 C C . PHE A 1 101 ? -48.233 3.896 16.974 1.00 39.94 101 PHE A C 1
ATOM 839 O O . PHE A 1 101 ? -47.622 4.624 17.758 1.00 39.94 101 PHE A O 1
ATOM 846 N N . GLU A 1 102 ? -48.613 2.656 17.235 1.00 43.22 102 GLU A N 1
ATOM 847 C CA . GLU A 1 102 ? -48.423 1.882 18.444 1.00 43.22 102 GLU A CA 1
ATOM 848 C C . GLU A 1 102 ? -46.961 1.855 18.917 1.00 43.22 102 GLU A C 1
ATOM 850 O O . GLU A 1 102 ? -46.016 1.652 18.148 1.00 43.22 102 GLU A O 1
ATOM 855 N N . ARG A 1 103 ? -46.797 1.990 20.239 1.00 41.78 103 ARG A N 1
ATOM 856 C CA . ARG A 1 103 ? -45.620 1.513 20.967 1.00 41.78 103 ARG A CA 1
ATOM 857 C C . ARG A 1 103 ? -45.462 0.020 20.706 1.00 41.78 103 ARG A C 1
ATOM 859 O O . ARG A 1 103 ? -46.273 -0.774 21.174 1.00 41.78 103 ARG A O 1
ATOM 866 N N . ILE A 1 104 ? -44.380 -0.358 20.039 1.00 37.72 104 ILE A N 1
ATOM 867 C CA . ILE A 1 104 ? -43.870 -1.724 20.109 1.00 37.72 104 ILE A CA 1
ATOM 868 C C . ILE A 1 104 ? -42.771 -1.731 21.170 1.00 37.72 104 ILE A C 1
ATOM 870 O O . ILE A 1 104 ? -41.644 -1.297 20.926 1.00 37.72 104 ILE A O 1
ATOM 874 N N . ASP A 1 105 ? -43.138 -2.213 22.356 1.00 40.84 105 ASP A N 1
ATOM 875 C CA . ASP A 1 105 ? -42.212 -2.641 23.399 1.00 40.84 105 ASP A CA 1
ATOM 876 C C . ASP A 1 105 ? -41.413 -3.845 22.881 1.00 40.84 105 ASP A C 1
ATOM 878 O O . ASP A 1 105 ? -41.925 -4.964 22.796 1.00 40.84 105 ASP A O 1
ATOM 882 N N . VAL A 1 106 ? -40.143 -3.631 22.534 1.00 40.41 106 VAL A N 1
ATOM 883 C CA . VAL A 1 106 ? -39.191 -4.735 22.370 1.00 40.41 106 VAL A CA 1
ATOM 884 C C . VAL A 1 106 ? -38.483 -4.922 23.701 1.00 40.41 106 VAL A C 1
ATOM 886 O O . VAL A 1 106 ? -37.690 -4.086 24.129 1.00 40.41 106 VAL A O 1
ATOM 889 N N . LYS A 1 107 ? -38.843 -6.029 24.350 1.00 35.56 107 LYS A N 1
ATOM 890 C CA . LYS A 1 107 ? -38.284 -6.527 25.602 1.00 35.56 107 LYS A CA 1
ATOM 891 C C . LYS A 1 107 ? -36.767 -6.677 25.504 1.00 35.56 107 LYS A C 1
ATOM 893 O O . LYS A 1 107 ? -36.247 -7.202 24.522 1.00 35.56 107 LYS A O 1
ATOM 898 N N . GLU A 1 108 ? -36.108 -6.218 26.559 1.00 40.88 108 GLU A N 1
ATOM 899 C CA . GLU A 1 108 ? -34.714 -6.485 26.890 1.00 40.88 108 GLU A CA 1
ATOM 900 C C . GLU A 1 108 ? -34.479 -8.003 26.920 1.00 40.88 108 GLU A C 1
ATOM 902 O O . GLU A 1 108 ? -35.145 -8.720 27.666 1.00 40.88 108 GLU A O 1
ATOM 907 N N . GLU A 1 109 ? -33.550 -8.498 26.098 1.00 42.59 109 GLU A N 1
ATOM 908 C CA . GLU A 1 109 ? -32.955 -9.817 26.306 1.00 42.59 109 GLU A CA 1
ATOM 909 C C . GLU A 1 109 ? -31.675 -9.657 27.123 1.00 42.59 109 GLU A C 1
ATOM 911 O O . GLU A 1 109 ? -30.789 -8.853 26.816 1.00 42.59 109 GLU A O 1
ATOM 916 N N . GLU A 1 110 ? -31.650 -10.420 28.209 1.00 38.47 110 GLU A N 1
ATOM 917 C CA . GLU A 1 110 ? -30.666 -10.401 29.270 1.00 38.47 110 GLU A CA 1
ATOM 918 C C . GLU A 1 110 ? -29.294 -10.940 28.840 1.00 38.47 110 GLU A C 1
ATOM 920 O O . GLU A 1 110 ? -29.140 -11.922 28.116 1.00 38.47 110 GLU A O 1
ATOM 925 N N . CYS A 1 111 ? -28.299 -10.238 29.376 1.00 30.70 111 CYS A N 1
ATOM 926 C CA . CYS A 1 111 ? -26.948 -10.631 29.749 1.00 30.70 111 CYS A CA 1
ATOM 927 C C . CYS A 1 111 ? -26.615 -12.140 29.770 1.00 30.70 111 CYS A C 1
ATOM 929 O O . CYS A 1 111 ? -27.189 -12.907 30.538 1.00 30.70 111 CYS A O 1
ATOM 931 N N . TYR A 1 112 ? -25.528 -12.511 29.086 1.00 37.31 112 TYR A N 1
ATOM 932 C CA . TYR A 1 112 ? -24.634 -13.573 29.555 1.00 37.31 112 TYR A CA 1
ATOM 933 C C . TYR A 1 112 ? -23.318 -12.933 30.005 1.00 37.31 112 TYR A C 1
ATOM 935 O O . TYR A 1 112 ? -22.474 -12.564 29.187 1.00 37.31 112 TYR A O 1
ATOM 943 N N . GLU A 1 113 ? -23.158 -12.791 31.321 1.00 36.66 113 GLU A N 1
ATOM 944 C CA . GLU A 1 113 ? -21.863 -12.547 31.949 1.00 36.66 113 GLU A CA 1
ATOM 945 C C . GLU A 1 113 ? -21.035 -13.833 31.887 1.00 36.66 113 GLU A C 1
ATOM 947 O O . GLU A 1 113 ? -21.456 -14.885 32.369 1.00 36.66 113 GLU A O 1
ATOM 952 N N . GLN A 1 114 ? -19.836 -13.751 31.312 1.00 38.91 114 GLN A N 1
ATOM 953 C CA . GLN A 1 114 ? -18.826 -14.789 31.458 1.00 38.91 114 GLN A CA 1
ATOM 954 C C . GLN A 1 114 ? -17.734 -14.253 32.382 1.00 38.91 114 GLN A C 1
ATOM 956 O O . GLN A 1 114 ? -16.917 -13.415 32.005 1.00 38.91 114 GLN A O 1
ATOM 961 N N . GLN A 1 115 ? -17.789 -14.722 33.628 1.00 36.56 115 GLN A N 1
ATOM 962 C CA . GLN A 1 115 ? -16.774 -14.536 34.655 1.00 36.56 115 GLN A CA 1
ATOM 963 C C . GLN A 1 115 ? -15.446 -15.147 34.191 1.00 36.56 115 GLN A C 1
ATOM 965 O O . GLN A 1 115 ? -15.373 -16.346 33.926 1.00 36.56 115 GLN A O 1
ATOM 970 N N . ILE A 1 116 ? -14.382 -14.346 34.164 1.00 38.16 116 ILE A N 1
ATOM 971 C CA . ILE A 1 116 ? -13.014 -14.852 34.303 1.00 38.16 116 ILE A CA 1
ATOM 972 C C . ILE A 1 116 ? -12.380 -14.070 35.447 1.00 38.16 116 ILE A C 1
ATOM 974 O O . ILE A 1 116 ? -12.257 -12.847 35.393 1.00 38.16 116 ILE A O 1
ATOM 978 N N . GLY A 1 117 ? -12.078 -14.811 36.511 1.00 33.06 117 GLY A N 1
ATOM 979 C CA . GLY A 1 117 ? -11.555 -14.307 37.767 1.00 33.06 117 GLY A CA 1
ATOM 980 C C . GLY A 1 117 ? -10.161 -13.706 37.637 1.00 33.06 117 GLY A C 1
ATOM 981 O O . GLY A 1 117 ? -9.282 -14.220 36.948 1.00 33.06 117 GLY A O 1
ATOM 982 N N . THR A 1 118 ? -9.984 -12.613 38.361 1.00 36.16 118 THR A N 1
ATOM 983 C CA . THR A 1 118 ? -8.708 -12.109 38.854 1.00 36.16 118 THR A CA 1
ATOM 984 C C . THR A 1 118 ? -8.264 -12.942 40.052 1.00 36.16 118 THR A C 1
ATOM 986 O O . THR A 1 118 ? -9.050 -13.074 40.982 1.00 36.16 118 THR A O 1
ATOM 989 N N . GLU A 1 119 ? -7.028 -13.449 40.042 1.00 37.38 119 GLU A N 1
ATOM 990 C CA . GLU A 1 119 ? -6.081 -13.440 41.175 1.00 37.38 119 GLU A CA 1
ATOM 991 C C . GLU A 1 119 ? -4.772 -14.168 40.808 1.00 37.38 119 GLU A C 1
ATOM 993 O O . GLU A 1 119 ? -4.796 -15.243 40.213 1.00 37.38 119 GLU A O 1
ATOM 998 N N . GLY A 1 120 ? -3.632 -13.586 41.205 1.00 30.89 120 GLY A N 1
ATOM 999 C CA . GLY A 1 120 ? -2.333 -14.273 41.283 1.00 30.89 120 GLY A CA 1
ATOM 1000 C C . GLY A 1 120 ? -1.230 -13.686 40.400 1.00 30.89 120 GLY A C 1
ATOM 1001 O O . GLY A 1 120 ? -1.127 -14.023 39.227 1.00 30.89 120 GLY A O 1
ATOM 1002 N N . GLY A 1 121 ? -0.400 -12.810 40.975 1.00 30.81 121 GLY A N 1
ATOM 1003 C CA . GLY A 1 121 ? 0.730 -12.165 40.301 1.00 30.81 121 GLY A CA 1
ATOM 1004 C C . GLY A 1 121 ? 2.028 -12.979 40.246 1.00 30.81 121 GLY A C 1
ATOM 1005 O O . GLY A 1 121 ? 2.151 -14.021 40.878 1.00 30.81 121 GLY A O 1
ATOM 1006 N N . SER A 1 122 ? 2.990 -12.450 39.486 1.00 34.28 122 SER A N 1
ATOM 1007 C CA . SER A 1 122 ? 4.457 -12.588 39.596 1.00 34.28 122 SER A CA 1
ATOM 1008 C C . SER A 1 122 ? 5.030 -11.910 38.333 1.00 34.28 122 SER A C 1
ATOM 1010 O O . SER A 1 122 ? 4.602 -12.219 37.228 1.00 34.28 122 SER A O 1
ATOM 1012 N N . GLU A 1 123 ? 5.648 -10.733 38.441 1.00 35.41 123 GLU A N 1
ATOM 1013 C CA . GLU A 1 123 ? 7.086 -10.519 38.682 1.00 35.41 123 GLU A CA 1
ATOM 1014 C C . GLU A 1 123 ? 7.926 -10.578 37.383 1.00 35.41 123 GLU A C 1
ATOM 1016 O O . GLU A 1 123 ? 7.897 -11.555 36.648 1.00 35.41 123 GLU A O 1
ATOM 1021 N N . LEU A 1 124 ? 8.688 -9.497 37.155 1.00 36.69 124 LEU A N 1
ATOM 1022 C CA . LEU A 1 124 ? 9.909 -9.386 36.338 1.00 36.69 124 LEU A CA 1
ATOM 1023 C C . LEU A 1 124 ? 9.854 -9.694 34.826 1.00 36.69 124 LEU A C 1
ATOM 1025 O O . LEU A 1 124 ? 9.907 -10.840 34.397 1.00 36.69 124 LEU A O 1
ATOM 1029 N N . LEU A 1 125 ? 9.948 -8.631 34.016 1.00 35.72 125 LEU A N 1
ATOM 1030 C CA . LEU A 1 125 ? 11.114 -8.362 33.151 1.00 35.72 125 LEU A CA 1
ATOM 1031 C C . LEU A 1 125 ? 10.906 -7.034 32.403 1.00 35.72 125 LEU A C 1
ATOM 1033 O O . LEU A 1 125 ? 10.259 -6.963 31.360 1.00 35.72 125 LEU A O 1
ATOM 1037 N N . GLN A 1 126 ? 11.464 -5.968 32.977 1.00 34.78 126 GLN A N 1
ATOM 1038 C CA . GLN A 1 126 ? 12.011 -4.864 32.194 1.00 34.78 126 GLN A CA 1
ATOM 1039 C C . GLN A 1 126 ? 13.290 -5.383 31.531 1.00 34.78 126 GLN A C 1
ATOM 1041 O O . GLN A 1 126 ? 14.042 -6.099 32.185 1.00 34.78 126 GLN A O 1
ATOM 1046 N N . ASP A 1 127 ? 13.479 -5.101 30.241 1.00 33.41 127 ASP A N 1
ATOM 1047 C CA . ASP A 1 127 ? 14.710 -4.501 29.712 1.00 33.41 127 ASP A CA 1
ATOM 1048 C C . ASP A 1 127 ? 14.678 -4.413 28.176 1.00 33.41 127 ASP A C 1
ATOM 1050 O O . ASP A 1 127 ? 14.247 -5.330 27.477 1.00 33.41 127 ASP A O 1
ATOM 1054 N N . ASN A 1 128 ? 15.234 -3.302 27.684 1.00 38.94 128 ASN A N 1
ATOM 1055 C CA . ASN A 1 128 ? 15.721 -3.037 26.324 1.00 38.94 128 ASN A CA 1
ATOM 1056 C C . ASN A 1 128 ? 14.720 -2.562 25.259 1.00 38.94 128 ASN A C 1
ATOM 1058 O O . ASN A 1 128 ? 14.331 -3.299 24.354 1.00 38.94 128 ASN A O 1
ATOM 1062 N N . LEU A 1 129 ? 14.470 -1.249 25.255 1.00 35.16 129 LEU A N 1
ATOM 1063 C CA . LEU A 1 129 ? 14.370 -0.505 23.999 1.00 35.16 129 LEU A CA 1
ATOM 1064 C C . LEU A 1 129 ? 15.043 0.866 24.165 1.00 35.16 129 LEU A C 1
ATOM 1066 O O . LEU A 1 129 ? 14.390 1.867 24.445 1.00 35.16 129 LEU A O 1
ATOM 1070 N N . GLU A 1 130 ? 16.372 0.879 24.045 1.00 41.44 130 GLU A N 1
ATOM 1071 C CA . GLU A 1 130 ? 17.144 2.116 23.939 1.00 41.44 130 GLU A CA 1
ATOM 1072 C C . GLU A 1 130 ? 16.908 2.795 22.584 1.00 41.44 130 GLU A C 1
ATOM 1074 O O . GLU A 1 130 ? 16.949 2.188 21.510 1.00 41.44 130 GLU A O 1
ATOM 1079 N N . GLU A 1 131 ? 16.665 4.095 22.695 1.00 34.56 131 GLU A N 1
ATOM 1080 C CA . GLU A 1 131 ? 16.666 5.116 21.663 1.00 34.56 131 GLU A CA 1
ATOM 1081 C C . GLU A 1 131 ? 17.923 5.080 20.778 1.00 34.56 131 GLU A C 1
ATOM 1083 O O . GLU A 1 131 ? 19.049 5.185 21.255 1.00 34.56 131 GLU A O 1
ATOM 1088 N N . CYS A 1 132 ? 17.738 5.075 19.456 1.00 34.41 132 CYS A N 1
ATOM 1089 C CA . CYS A 1 132 ? 18.762 5.543 18.522 1.00 34.41 132 CYS A CA 1
ATOM 1090 C C . CYS A 1 132 ? 18.422 6.970 18.084 1.00 34.41 132 CYS A C 1
ATOM 1092 O O . CYS A 1 132 ? 17.755 7.190 17.071 1.00 34.41 132 CYS A O 1
ATOM 1094 N N . ILE A 1 133 ? 18.888 7.942 18.869 1.00 35.09 133 ILE A N 1
ATOM 1095 C CA . ILE A 1 133 ? 18.948 9.351 18.479 1.00 35.09 133 ILE A CA 1
ATOM 1096 C C . ILE A 1 133 ? 20.133 9.517 17.523 1.00 35.09 133 ILE A C 1
ATOM 1098 O O . ILE A 1 133 ? 21.261 9.113 17.809 1.00 35.09 133 ILE A O 1
ATOM 1102 N N . ALA A 1 134 ? 19.860 10.112 16.365 1.00 36.91 134 ALA A N 1
ATOM 1103 C CA . ALA A 1 134 ? 20.851 10.466 15.365 1.00 36.91 134 ALA A CA 1
ATOM 1104 C C . ALA A 1 134 ? 21.881 11.458 15.932 1.00 36.91 134 ALA A C 1
ATOM 1106 O O . ALA A 1 134 ? 21.516 12.523 16.430 1.00 36.91 134 ALA A O 1
ATOM 1107 N N . THR A 1 135 ? 23.169 11.144 15.791 1.00 38.75 135 THR A N 1
ATOM 1108 C CA . THR A 1 135 ? 24.266 12.106 15.974 1.00 38.75 135 THR A CA 1
ATOM 1109 C C . THR A 1 135 ? 25.062 12.291 14.676 1.00 38.75 135 THR A C 1
ATOM 1111 O O . THR A 1 135 ? 25.061 11.403 13.818 1.00 38.75 135 THR A O 1
ATOM 1114 N N . PRO A 1 136 ? 25.691 13.467 14.475 1.00 37.38 136 PRO A N 1
ATOM 1115 C CA . PRO A 1 136 ? 26.213 13.898 13.183 1.00 37.38 136 PRO A CA 1
ATOM 1116 C C . PRO A 1 136 ? 27.630 13.378 12.910 1.00 37.38 136 PRO A C 1
ATOM 1118 O O . PRO A 1 136 ? 28.441 13.188 13.812 1.00 37.38 136 PRO A O 1
ATOM 1121 N N . ILE A 1 137 ? 27.924 13.219 11.621 1.00 38.47 137 ILE A N 1
ATOM 1122 C CA . ILE A 1 137 ? 29.197 12.769 11.046 1.00 38.47 137 ILE A CA 1
ATOM 1123 C C . ILE A 1 137 ? 30.326 13.778 11.340 1.00 38.47 137 ILE A C 1
ATOM 1125 O O . ILE A 1 137 ? 30.182 14.948 10.975 1.00 38.47 137 ILE A O 1
ATOM 1129 N N . PRO A 1 138 ? 31.488 13.355 11.875 1.00 36.28 138 PRO A N 1
ATOM 1130 C CA . PRO A 1 138 ? 32.708 14.143 11.801 1.00 36.28 138 PRO A CA 1
ATOM 1131 C C . PRO A 1 138 ? 33.518 13.783 10.546 1.00 36.28 138 PRO A C 1
ATOM 1133 O O . PRO A 1 138 ? 33.890 12.634 10.309 1.00 36.28 138 PRO A O 1
ATOM 1136 N N . SER A 1 139 ? 33.818 14.807 9.751 1.00 38.19 139 SER A N 1
ATOM 1137 C CA . SER A 1 139 ? 34.768 14.762 8.641 1.00 38.19 139 SER A CA 1
ATOM 1138 C C . SER A 1 139 ? 36.202 14.689 9.161 1.00 38.19 139 SER A C 1
ATOM 1140 O O . SER A 1 139 ? 36.666 15.643 9.781 1.00 38.19 139 SER A O 1
ATOM 1142 N N . THR A 1 140 ? 36.954 13.644 8.811 1.00 33.03 140 THR A N 1
ATOM 1143 C CA . THR A 1 140 ? 38.420 13.724 8.766 1.00 33.03 140 THR A CA 1
ATOM 1144 C C . THR A 1 140 ? 38.988 13.023 7.536 1.00 33.03 140 THR A C 1
ATOM 1146 O O . THR A 1 140 ? 38.736 11.862 7.230 1.00 33.03 140 THR A O 1
ATOM 1149 N N . SER A 1 141 ? 39.775 13.811 6.811 1.00 38.78 141 SER A N 1
ATOM 1150 C CA . SER A 1 141 ? 40.707 13.411 5.768 1.00 38.78 141 SER A CA 1
ATOM 1151 C C . SER A 1 141 ? 41.812 12.535 6.362 1.00 38.78 141 SER A C 1
ATOM 1153 O O . SER A 1 141 ? 42.401 12.941 7.361 1.00 38.78 141 SER A O 1
ATOM 1155 N N . ASN A 1 142 ? 42.181 11.436 5.693 1.00 36.16 142 ASN A N 1
ATOM 1156 C CA . ASN A 1 142 ? 43.583 11.176 5.347 1.00 36.16 142 ASN A CA 1
ATOM 1157 C C . ASN A 1 142 ? 43.764 10.058 4.303 1.00 36.16 142 ASN A C 1
ATOM 1159 O O . ASN A 1 142 ? 43.137 9.004 4.337 1.00 36.16 142 ASN A O 1
ATOM 1163 N N . LYS A 1 143 ? 44.682 10.340 3.375 1.00 41.06 143 LYS A N 1
ATOM 1164 C CA . LYS A 1 143 ? 45.299 9.457 2.373 1.00 41.06 143 LYS A CA 1
ATOM 1165 C C . LYS A 1 143 ? 46.209 8.425 3.054 1.00 41.06 143 LYS A C 1
ATOM 1167 O O . LYS A 1 143 ? 47.059 8.844 3.828 1.00 41.06 143 LYS A O 1
ATOM 1172 N N . MET A 1 144 ? 46.181 7.160 2.615 1.00 33.94 144 MET A N 1
ATOM 1173 C CA . MET A 1 144 ? 47.354 6.448 2.058 1.00 33.94 144 MET A CA 1
ATOM 1174 C C . MET A 1 144 ? 47.033 5.003 1.610 1.00 33.94 144 MET A C 1
ATOM 1176 O O . MET A 1 144 ? 46.488 4.207 2.358 1.00 33.94 144 MET A O 1
ATOM 1180 N N . LYS A 1 145 ? 47.415 4.726 0.352 1.00 34.84 145 LYS A N 1
ATOM 1181 C CA . LYS A 1 145 ? 47.917 3.481 -0.275 1.00 34.84 145 LYS A CA 1
ATOM 1182 C C . LYS A 1 145 ? 47.602 2.102 0.356 1.00 34.84 145 LYS A C 1
ATOM 1184 O O . LYS A 1 145 ? 48.258 1.691 1.297 1.00 34.84 145 LYS A O 1
ATOM 1189 N N . GLY A 1 146 ? 46.779 1.334 -0.368 1.00 33.59 146 GLY A N 1
ATOM 1190 C CA . GLY A 1 146 ? 47.202 0.168 -1.169 1.00 33.59 146 GLY A CA 1
ATOM 1191 C C . GLY A 1 146 ? 47.537 -1.157 -0.470 1.00 33.59 146 GLY A C 1
ATOM 1192 O O . GLY A 1 146 ? 48.625 -1.277 0.071 1.00 33.59 146 GLY A O 1
ATOM 1193 N N . GLN A 1 147 ? 46.693 -2.184 -0.670 1.00 33.31 147 GLN A N 1
ATOM 1194 C CA . GLN A 1 147 ? 47.068 -3.526 -1.167 1.00 33.31 147 GLN A CA 1
ATOM 1195 C C . GLN A 1 147 ? 45.842 -4.454 -1.333 1.00 33.31 147 GLN A C 1
ATOM 1197 O O . GLN A 1 147 ? 45.000 -4.529 -0.450 1.00 33.31 147 GLN A O 1
ATOM 1202 N N . SER A 1 148 ? 45.799 -5.129 -2.494 1.00 31.83 148 SER A N 1
ATOM 1203 C CA . SER A 1 148 ? 45.382 -6.526 -2.761 1.00 31.83 148 SER A CA 1
ATOM 1204 C C . SER A 1 148 ? 44.120 -7.074 -2.065 1.00 31.83 148 SER A C 1
ATOM 1206 O O . SER A 1 148 ? 44.136 -7.362 -0.879 1.00 31.83 148 SER A O 1
ATOM 1208 N N . SER A 1 149 ? 42.998 -7.191 -2.785 1.00 34.12 149 SER A N 1
ATOM 1209 C CA . SER A 1 149 ? 42.522 -8.433 -3.440 1.00 34.12 149 SER A CA 1
ATOM 1210 C C . SER A 1 149 ? 42.097 -9.539 -2.473 1.00 34.12 149 SER A C 1
ATOM 1212 O O . SER A 1 149 ? 42.943 -10.277 -1.991 1.00 34.12 149 SER A O 1
ATOM 1214 N N . GLU A 1 150 ? 40.782 -9.718 -2.333 1.00 32.53 150 GLU A N 1
ATOM 1215 C CA . GLU A 1 150 ? 40.111 -10.992 -2.624 1.00 32.53 150 GLU A CA 1
ATOM 1216 C C . GLU A 1 150 ? 38.601 -10.742 -2.775 1.00 32.53 150 GLU A C 1
ATOM 1218 O O . GLU A 1 150 ? 37.891 -10.381 -1.838 1.00 32.53 150 GLU A O 1
ATOM 1223 N N . HIS A 1 151 ? 38.139 -10.854 -4.020 1.00 34.28 151 HIS A N 1
ATOM 1224 C CA . HIS A 1 151 ? 36.734 -10.870 -4.401 1.00 34.28 151 HIS A CA 1
ATOM 1225 C C . HIS A 1 151 ? 36.121 -12.204 -3.964 1.00 34.28 151 HIS A C 1
ATOM 1227 O O . HIS A 1 151 ? 36.558 -13.254 -4.425 1.00 34.28 151 HIS A O 1
ATOM 1233 N N . GLN A 1 152 ? 35.069 -12.167 -3.147 1.00 33.38 152 GLN A N 1
ATOM 1234 C CA . GLN A 1 152 ? 34.144 -13.291 -3.025 1.00 33.38 152 GLN A CA 1
ATOM 1235 C C . GLN A 1 152 ? 32.886 -12.956 -3.833 1.00 33.38 152 GLN A C 1
ATOM 1237 O O . GLN A 1 152 ? 31.901 -12.414 -3.331 1.00 33.38 152 GLN A O 1
ATOM 1242 N N . GLU A 1 153 ? 32.972 -13.218 -5.136 1.00 30.64 153 GLU A N 1
ATOM 1243 C CA . GLU A 1 153 ? 31.826 -13.286 -6.036 1.00 30.64 153 GLU A CA 1
ATOM 1244 C C . GLU A 1 153 ? 31.037 -14.559 -5.716 1.00 30.64 153 GLU A C 1
ATOM 1246 O O . GLU A 1 153 ? 31.508 -15.671 -5.939 1.00 30.64 153 GLU A O 1
ATOM 1251 N N . PHE A 1 154 ? 29.818 -14.411 -5.199 1.00 32.03 154 PHE A N 1
ATOM 1252 C CA . PHE A 1 154 ? 28.816 -15.467 -5.313 1.00 32.03 154 PHE A CA 1
ATOM 1253 C C . PHE A 1 154 ? 28.072 -15.270 -6.637 1.00 32.03 154 PHE A C 1
ATOM 1255 O O . PHE A 1 154 ? 26.996 -14.672 -6.696 1.00 32.03 154 PHE A O 1
ATOM 1262 N N . GLU A 1 155 ? 28.671 -15.774 -7.717 1.00 33.62 155 GLU A N 1
ATOM 1263 C CA . GLU A 1 155 ? 27.936 -16.151 -8.920 1.00 33.62 155 GLU A CA 1
ATOM 1264 C C . GLU A 1 155 ? 27.015 -17.325 -8.571 1.00 33.62 155 GLU A C 1
ATOM 1266 O O . GLU A 1 155 ? 27.449 -18.466 -8.431 1.00 33.62 155 GLU A O 1
ATOM 1271 N N . ILE A 1 156 ? 25.712 -17.065 -8.464 1.00 38.91 156 ILE A N 1
ATOM 1272 C CA . ILE A 1 156 ? 24.719 -18.122 -8.663 1.00 38.91 156 ILE A CA 1
ATOM 1273 C C . ILE A 1 156 ? 24.233 -17.997 -10.102 1.00 38.91 156 ILE A C 1
ATOM 1275 O O . ILE A 1 156 ? 23.259 -17.307 -10.409 1.00 38.91 156 ILE A O 1
ATOM 1279 N N . CYS A 1 157 ? 24.952 -18.683 -10.990 1.00 36.19 157 CYS A N 1
ATOM 1280 C CA . CYS A 1 157 ? 24.433 -19.134 -12.271 1.00 36.19 157 CYS A CA 1
ATOM 1281 C C . CYS A 1 157 ? 23.164 -19.963 -12.028 1.00 36.19 157 CYS A C 1
ATOM 1283 O O . CYS A 1 157 ? 23.226 -21.033 -11.433 1.00 36.19 157 CYS A O 1
ATOM 1285 N N . ASN A 1 158 ? 22.023 -19.507 -12.541 1.00 37.94 158 ASN A N 1
ATOM 1286 C CA . ASN A 1 158 ? 20.866 -20.370 -12.773 1.00 37.94 158 ASN A CA 1
ATOM 1287 C C . ASN A 1 158 ? 20.585 -20.418 -14.277 1.00 37.94 158 ASN A C 1
ATOM 1289 O O . ASN A 1 158 ? 19.657 -19.794 -14.788 1.00 37.94 158 ASN A O 1
ATOM 1293 N N . GLN A 1 159 ? 21.415 -21.185 -14.986 1.00 42.75 159 GLN A N 1
ATOM 1294 C CA . GLN A 1 159 ? 20.996 -21.837 -16.220 1.00 42.75 159 GLN A CA 1
ATOM 1295 C C . GLN A 1 159 ? 20.274 -23.126 -15.833 1.00 42.75 159 GLN A C 1
ATOM 1297 O O . GLN A 1 159 ? 20.879 -24.094 -15.384 1.00 42.75 159 GLN A O 1
ATOM 1302 N N . GLY A 1 160 ? 18.958 -23.118 -15.992 1.00 33.19 160 GLY A N 1
ATOM 1303 C CA . GLY A 1 160 ? 18.103 -24.274 -15.783 1.00 33.19 160 GLY A CA 1
ATOM 1304 C C . GLY A 1 160 ? 16.921 -24.186 -16.726 1.00 33.19 160 GLY A C 1
ATOM 1305 O O . GLY A 1 160 ? 15.842 -23.746 -16.340 1.00 33.19 160 GLY A O 1
ATOM 1306 N N . SER A 1 161 ? 17.145 -24.578 -17.979 1.00 47.72 161 SER A N 1
ATOM 1307 C CA . SER A 1 161 ? 16.094 -24.859 -18.950 1.00 47.72 161 SER A CA 1
ATOM 1308 C C . SER A 1 161 ? 15.091 -25.848 -18.355 1.00 47.72 161 SER A C 1
ATOM 1310 O O . SER A 1 161 ? 15.384 -27.036 -18.231 1.00 47.72 161 SER A O 1
ATOM 1312 N N . GLN A 1 162 ? 13.891 -25.376 -18.024 1.00 39.16 162 GLN A N 1
ATOM 1313 C CA . GLN A 1 162 ? 12.734 -26.236 -17.796 1.00 39.16 162 GLN A CA 1
ATOM 1314 C C . GLN A 1 162 ? 11.638 -25.898 -18.805 1.00 39.16 162 GLN A C 1
ATOM 1316 O O . GLN A 1 162 ? 11.248 -24.744 -18.981 1.00 39.16 162 GLN A O 1
ATOM 1321 N N . LYS A 1 163 ? 11.191 -26.949 -19.498 1.00 37.16 163 LYS A N 1
ATOM 1322 C CA . LYS A 1 163 ? 10.100 -26.967 -20.479 1.00 37.16 163 LYS A CA 1
ATOM 1323 C C . LYS A 1 163 ? 8.769 -26.494 -19.858 1.00 37.16 163 LYS A C 1
ATOM 1325 O O . LYS A 1 163 ? 8.584 -26.631 -18.649 1.00 37.16 163 LYS A O 1
ATOM 1330 N N . PRO A 1 164 ? 7.835 -25.965 -20.670 1.00 42.34 164 PRO A N 1
ATOM 1331 C CA . PRO A 1 164 ? 6.647 -25.277 -20.182 1.00 42.34 164 PRO A CA 1
ATOM 1332 C C . PRO A 1 164 ? 5.587 -26.268 -19.694 1.00 42.34 164 PRO A C 1
ATOM 1334 O O . PRO A 1 164 ? 5.123 -27.123 -20.446 1.00 42.34 164 PRO A O 1
ATOM 1337 N N . THR A 1 165 ? 5.163 -26.125 -18.441 1.00 36.88 165 THR A N 1
ATOM 1338 C CA . THR A 1 165 ? 3.908 -26.702 -17.956 1.00 36.88 165 THR A CA 1
ATOM 1339 C C . THR A 1 165 ? 2.771 -25.751 -18.307 1.00 36.88 165 THR A C 1
ATOM 1341 O O . THR A 1 165 ? 2.777 -24.585 -17.909 1.00 36.88 165 THR A O 1
ATOM 1344 N N . MET A 1 166 ? 1.826 -26.265 -19.087 1.00 42.22 166 MET A N 1
ATOM 1345 C CA . MET A 1 166 ? 0.562 -25.625 -19.436 1.00 42.22 166 MET A CA 1
ATOM 1346 C C . MET A 1 166 ? -0.248 -25.319 -18.164 1.00 42.22 166 MET A C 1
ATOM 1348 O O . MET A 1 166 ? -0.201 -26.099 -17.218 1.00 42.22 166 MET A O 1
ATOM 1352 N N . PHE A 1 167 ? -1.012 -24.222 -18.199 1.00 36.97 167 PHE A N 1
ATOM 1353 C CA . PHE A 1 167 ? -1.867 -23.641 -17.147 1.00 36.97 167 PHE A CA 1
ATOM 1354 C C . PHE A 1 167 ? -1.185 -22.672 -16.165 1.00 36.97 167 PHE A C 1
ATOM 1356 O O . PHE A 1 167 ? -0.553 -23.048 -15.183 1.00 36.97 167 PHE A O 1
ATOM 1363 N N . GLY A 1 168 ? -1.393 -21.379 -16.446 1.00 35.66 168 GLY A N 1
ATOM 1364 C CA . GLY A 1 168 ? -0.969 -20.232 -15.646 1.00 35.66 168 GLY A CA 1
ATOM 1365 C C . GLY A 1 168 ? 0.132 -19.445 -16.345 1.00 35.66 168 GLY A C 1
ATOM 1366 O O . GLY A 1 168 ? 1.305 -19.800 -16.260 1.00 35.66 168 GLY A O 1
ATOM 1367 N N . SER A 1 169 ? -0.222 -18.365 -17.044 1.00 41.25 169 SER A N 1
ATOM 1368 C CA . SER A 1 169 ? 0.752 -17.417 -17.589 1.00 41.25 169 SER A CA 1
ATOM 1369 C C . SER A 1 169 ? 1.574 -16.822 -16.440 1.00 41.25 169 SER A C 1
ATOM 1371 O O . SER A 1 169 ? 1.135 -15.876 -15.781 1.00 41.25 169 SER A O 1
ATOM 1373 N N . LYS A 1 170 ? 2.754 -17.389 -16.159 1.00 57.12 170 LYS A N 1
ATOM 1374 C CA . LYS A 1 170 ? 3.736 -16.765 -15.267 1.00 57.12 170 LYS A CA 1
ATOM 1375 C C . LYS A 1 170 ? 4.001 -15.368 -15.816 1.00 57.12 170 LYS A C 1
ATOM 1377 O O . LYS A 1 170 ? 4.377 -15.237 -16.979 1.00 57.12 170 LYS A O 1
ATOM 1382 N N . LYS A 1 171 ? 3.772 -14.329 -15.010 1.00 64.56 171 LYS A N 1
ATOM 1383 C CA . LYS A 1 171 ? 4.141 -12.960 -15.381 1.00 64.56 171 LYS A CA 1
ATOM 1384 C C . LYS A 1 171 ? 5.661 -12.928 -15.503 1.00 64.56 171 LYS A C 1
ATOM 1386 O O . LYS A 1 171 ? 6.372 -12.921 -14.505 1.00 64.56 171 LYS A O 1
ATOM 1391 N N . THR A 1 172 ? 6.161 -13.001 -16.728 1.00 77.50 172 THR A N 1
ATOM 1392 C CA . THR A 1 172 ? 7.593 -12.930 -17.001 1.00 77.50 172 THR A CA 1
ATOM 1393 C C . THR A 1 172 ? 8.005 -11.467 -17.057 1.00 77.50 172 THR A C 1
ATOM 1395 O O . THR A 1 172 ? 7.583 -10.739 -17.950 1.00 77.50 172 THR A O 1
ATOM 1398 N N . TYR A 1 173 ? 8.834 -11.043 -16.107 1.00 90.75 173 TYR A N 1
ATOM 1399 C CA . TYR A 1 173 ? 9.381 -9.687 -16.022 1.00 90.75 173 TYR A CA 1
ATOM 1400 C C . TYR A 1 173 ? 10.702 -9.589 -16.806 1.00 90.75 173 TYR A C 1
ATOM 1402 O O . TYR A 1 173 ? 11.784 -9.437 -16.234 1.00 90.75 173 TYR A O 1
ATOM 1410 N N . GLY A 1 174 ? 10.616 -9.807 -18.121 1.00 91.19 174 GLY A N 1
ATOM 1411 C CA . GLY A 1 174 ? 11.782 -9.966 -18.991 1.00 91.19 174 GLY A CA 1
ATOM 1412 C C . GLY A 1 174 ? 12.625 -8.698 -19.111 1.00 91.19 174 GLY A C 1
ATOM 1413 O O . GLY A 1 174 ? 13.849 -8.769 -19.012 1.00 91.19 174 GLY A O 1
ATOM 1414 N N . ASN A 1 175 ? 11.991 -7.533 -19.260 1.00 93.19 175 ASN A N 1
ATOM 1415 C CA . ASN A 1 175 ? 12.716 -6.275 -19.441 1.00 93.19 175 ASN A CA 1
ATOM 1416 C C . ASN A 1 175 ? 13.426 -5.838 -18.156 1.00 93.19 175 ASN A C 1
ATOM 1418 O O . ASN A 1 175 ? 14.570 -5.378 -18.199 1.00 93.19 175 ASN A O 1
ATOM 1422 N N . ALA A 1 176 ? 12.768 -5.995 -17.007 1.00 93.19 176 ALA A N 1
ATOM 1423 C CA . ALA A 1 176 ? 13.360 -5.684 -15.711 1.00 93.19 176 ALA A CA 1
ATOM 1424 C C . ALA A 1 176 ? 14.500 -6.649 -15.357 1.00 93.19 176 ALA A C 1
ATOM 1426 O O . ALA A 1 176 ? 15.528 -6.212 -14.831 1.00 93.19 176 ALA A O 1
ATOM 1427 N N . ALA A 1 177 ? 14.357 -7.936 -15.692 1.00 93.06 177 ALA A N 1
ATOM 1428 C CA . ALA A 1 177 ? 15.418 -8.925 -15.522 1.00 93.06 177 ALA A CA 1
ATOM 1429 C C . ALA A 1 177 ? 16.637 -8.628 -16.412 1.00 93.06 177 ALA A C 1
ATOM 1431 O O . ALA A 1 177 ? 17.763 -8.669 -15.922 1.00 93.06 177 ALA A O 1
ATOM 1432 N N . GLU A 1 178 ? 16.435 -8.246 -17.677 1.00 92.88 178 GLU A N 1
ATOM 1433 C CA . GLU A 1 178 ? 17.515 -7.848 -18.597 1.00 92.88 178 GLU A CA 1
ATOM 1434 C C . GLU A 1 178 ? 18.275 -6.613 -18.089 1.00 92.88 178 GLU A C 1
ATOM 1436 O O . GLU A 1 178 ? 19.503 -6.558 -18.130 1.00 92.88 178 GLU A O 1
ATOM 1441 N N . LYS A 1 179 ? 17.558 -5.636 -17.520 1.00 92.00 179 LYS A N 1
ATOM 1442 C CA . LYS A 1 179 ? 18.162 -4.472 -16.852 1.00 92.00 179 LYS A CA 1
ATOM 1443 C C . LYS A 1 179 ? 18.801 -4.842 -15.504 1.00 92.00 179 LYS A C 1
ATOM 1445 O O . LYS A 1 179 ? 19.450 -4.004 -14.882 1.00 92.00 179 LYS A O 1
ATOM 1450 N N . GLY A 1 180 ? 18.653 -6.084 -15.044 1.00 93.25 180 GLY A N 1
ATOM 1451 C CA . GLY A 1 180 ? 19.203 -6.613 -13.801 1.00 93.25 180 GLY A CA 1
ATOM 1452 C C . GLY A 1 180 ? 18.620 -5.958 -12.552 1.00 93.25 180 GLY A C 1
ATOM 1453 O O . GLY A 1 180 ? 19.365 -5.734 -11.596 1.00 93.25 180 GLY A O 1
ATOM 1454 N N . ILE A 1 181 ? 17.334 -5.598 -12.584 1.00 95.62 181 ILE A N 1
ATOM 1455 C CA . ILE A 1 181 ? 16.574 -5.155 -11.411 1.00 95.62 181 ILE A CA 1
ATOM 1456 C C . ILE A 1 181 ? 16.325 -6.361 -10.499 1.00 95.62 181 ILE A C 1
ATOM 1458 O O . ILE A 1 181 ? 15.995 -7.451 -10.966 1.00 95.62 181 ILE A O 1
ATOM 1462 N N . LYS A 1 182 ? 16.460 -6.173 -9.182 1.00 95.06 182 LYS A N 1
ATOM 1463 C CA . LYS A 1 182 ? 16.159 -7.220 -8.201 1.00 95.06 182 LYS A CA 1
ATOM 1464 C C . LYS A 1 182 ? 14.645 -7.383 -8.066 1.00 95.06 182 LYS A C 1
ATOM 1466 O O . LYS A 1 182 ? 13.987 -6.574 -7.420 1.00 95.06 182 LYS A O 1
ATOM 1471 N N . LEU A 1 183 ? 14.113 -8.430 -8.682 1.00 95.75 183 LEU A N 1
ATOM 1472 C CA . LEU A 1 183 ? 12.697 -8.776 -8.634 1.00 95.75 183 LEU A CA 1
ATOM 1473 C C . LEU A 1 183 ? 12.411 -9.765 -7.503 1.00 95.75 183 LEU A C 1
ATOM 1475 O O . LEU A 1 183 ? 13.247 -10.604 -7.164 1.00 95.75 183 LEU A O 1
ATOM 1479 N N . TRP A 1 184 ? 11.207 -9.687 -6.946 1.00 95.56 184 TRP A N 1
ATOM 1480 C CA . TRP A 1 184 ? 10.716 -10.667 -5.980 1.00 95.56 184 TRP A CA 1
ATOM 1481 C C . TRP A 1 184 ? 10.234 -11.921 -6.701 1.00 95.56 184 TRP A C 1
ATOM 1483 O O . TRP A 1 184 ? 9.522 -11.825 -7.699 1.00 95.56 184 TRP A O 1
ATOM 1493 N N . SER A 1 185 ? 10.585 -13.101 -6.198 1.00 94.25 185 SER A N 1
ATOM 1494 C CA . SER A 1 185 ? 10.053 -14.348 -6.751 1.00 94.25 185 SER A CA 1
ATOM 1495 C C . SER A 1 185 ? 8.582 -14.544 -6.377 1.00 94.25 185 SER A C 1
ATOM 1497 O O . SER A 1 185 ? 8.113 -14.039 -5.354 1.00 94.25 185 SER A O 1
ATOM 1499 N N . ASP A 1 186 ? 7.860 -15.354 -7.154 1.00 92.62 186 ASP A N 1
ATOM 1500 C CA . ASP A 1 186 ? 6.469 -15.715 -6.845 1.00 92.62 186 ASP A CA 1
ATOM 1501 C C . ASP A 1 186 ? 6.327 -16.306 -5.435 1.00 92.62 186 ASP A C 1
ATOM 1503 O O . ASP A 1 186 ? 5.341 -16.056 -4.746 1.00 92.62 186 ASP A O 1
ATOM 1507 N N . PHE A 1 187 ? 7.328 -17.060 -4.975 1.00 93.88 187 PHE A N 1
ATOM 1508 C CA . PHE A 1 187 ? 7.364 -17.594 -3.616 1.00 93.88 187 PHE A CA 1
ATOM 1509 C C . PHE A 1 187 ? 7.487 -16.480 -2.564 1.00 93.88 187 PHE A C 1
ATOM 1511 O O . PHE A 1 187 ? 6.732 -16.460 -1.592 1.00 93.88 187 PHE A O 1
ATOM 1518 N N . GLN A 1 188 ? 8.386 -15.513 -2.772 1.00 92.81 188 GLN A N 1
ATOM 1519 C CA . GLN A 1 188 ? 8.555 -14.364 -1.871 1.00 92.81 188 GLN A CA 1
ATOM 1520 C C . GLN A 1 188 ? 7.321 -13.457 -1.842 1.00 92.81 188 GLN A C 1
ATOM 1522 O O . GLN A 1 18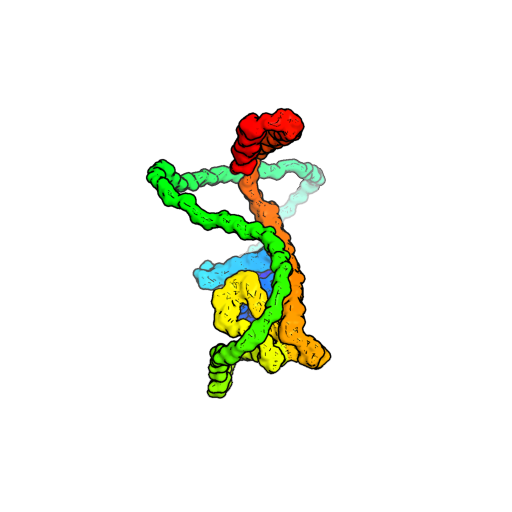8 ? 7.041 -12.823 -0.827 1.00 92.81 188 GLN A O 1
ATOM 1527 N N . ILE A 1 189 ? 6.581 -13.381 -2.946 1.00 93.81 189 ILE A N 1
ATOM 1528 C CA . ILE A 1 189 ? 5.312 -12.657 -3.010 1.00 93.81 189 ILE A CA 1
ATOM 1529 C C . ILE A 1 189 ? 4.224 -13.423 -2.255 1.00 93.81 189 ILE A C 1
ATOM 1531 O O . ILE A 1 189 ? 3.546 -12.849 -1.410 1.00 93.81 189 ILE A O 1
ATOM 1535 N N . LYS A 1 190 ? 4.068 -14.725 -2.519 1.00 92.69 190 LYS A N 1
ATOM 1536 C CA . LYS A 1 190 ? 3.023 -15.557 -1.898 1.00 92.69 190 LYS A CA 1
ATOM 1537 C C . LYS A 1 190 ? 3.160 -15.668 -0.381 1.00 92.69 190 LYS A C 1
ATOM 1539 O O . LYS A 1 190 ? 2.148 -15.763 0.300 1.00 92.69 190 LYS A O 1
ATOM 1544 N N . THR A 1 191 ? 4.389 -15.654 0.125 1.00 94.12 191 THR A N 1
ATOM 1545 C CA . THR A 1 191 ? 4.688 -15.704 1.566 1.00 94.12 191 THR A CA 1
ATOM 1546 C C . THR A 1 191 ? 4.520 -14.357 2.270 1.00 94.12 191 THR A C 1
ATOM 1548 O O . THR A 1 191 ? 4.403 -14.322 3.492 1.00 94.12 191 THR A O 1
ATOM 1551 N N . ALA A 1 192 ? 4.484 -13.243 1.533 1.00 92.00 192 ALA A N 1
ATOM 1552 C CA . ALA A 1 192 ? 4.201 -11.933 2.105 1.00 92.00 192 ALA A CA 1
ATOM 1553 C C . ALA A 1 192 ? 2.701 -11.769 2.412 1.00 92.00 192 ALA A C 1
ATOM 1555 O O . ALA A 1 192 ? 1.843 -12.352 1.750 1.00 92.00 192 ALA A O 1
ATOM 1556 N N . ILE A 1 193 ? 2.376 -10.920 3.392 1.00 87.06 193 ILE A N 1
ATOM 1557 C CA . ILE A 1 193 ? 1.000 -10.676 3.852 1.00 87.06 193 ILE A CA 1
ATOM 1558 C C . ILE A 1 193 ? 0.663 -9.183 3.724 1.00 87.06 193 ILE A C 1
ATOM 1560 O O . ILE A 1 193 ? 1.538 -8.316 3.790 1.00 87.06 193 ILE A O 1
ATOM 1564 N N . GLY A 1 194 ? -0.6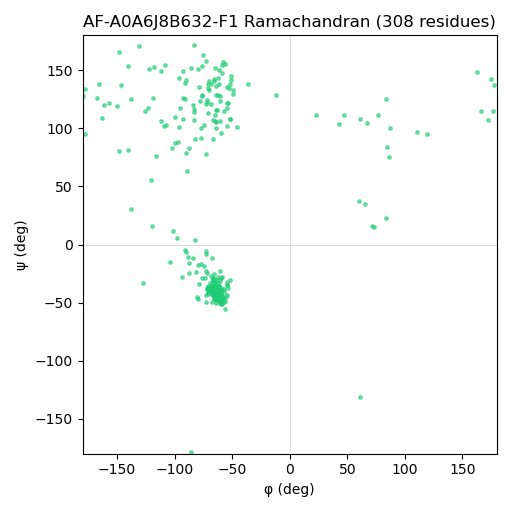20 -8.877 3.514 1.00 89.38 194 GLY A N 1
ATOM 1565 C CA . GLY A 1 194 ? -1.156 -7.517 3.590 1.00 89.38 194 GLY A CA 1
ATOM 1566 C C . GLY A 1 194 ? -0.530 -6.545 2.586 1.00 89.38 194 GLY A C 1
ATOM 1567 O O . GLY A 1 194 ? -0.444 -6.829 1.388 1.00 89.38 194 GLY A O 1
ATOM 1568 N N . LEU A 1 195 ? -0.111 -5.373 3.075 1.00 89.06 195 LEU A N 1
ATOM 1569 C CA . LEU A 1 195 ? 0.488 -4.320 2.247 1.00 89.06 195 LEU A CA 1
ATOM 1570 C C . LEU A 1 195 ? 1.845 -4.714 1.659 1.00 89.06 195 LEU A C 1
ATOM 1572 O O . LEU A 1 195 ? 2.171 -4.256 0.568 1.00 89.06 195 LEU A O 1
ATOM 1576 N N . GLU A 1 196 ? 2.614 -5.575 2.327 1.00 92.94 196 GLU A N 1
ATOM 1577 C CA . GLU A 1 196 ? 3.925 -5.995 1.823 1.00 92.94 196 GLU A CA 1
ATOM 1578 C C . GLU A 1 196 ? 3.786 -6.908 0.599 1.00 92.94 196 GLU A C 1
ATOM 1580 O O . GLU A 1 196 ? 4.523 -6.754 -0.374 1.00 92.94 196 GLU A O 1
ATOM 1585 N N . LYS A 1 197 ? 2.778 -7.791 0.576 1.00 94.38 197 LYS A N 1
ATOM 1586 C CA . LYS A 1 197 ? 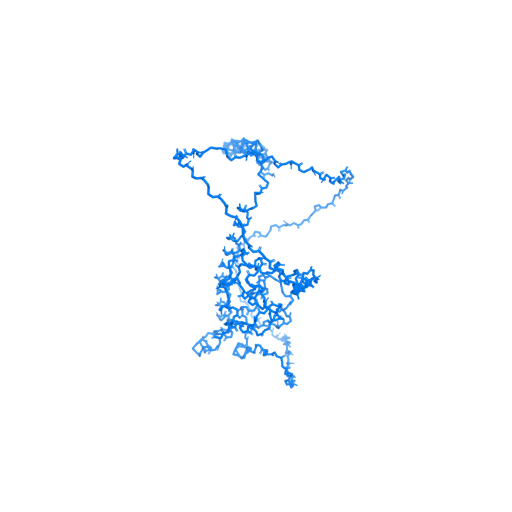2.453 -8.578 -0.624 1.00 94.38 197 LYS A CA 1
ATOM 1587 C C . LYS A 1 197 ? 2.120 -7.670 -1.808 1.00 94.38 197 LYS A C 1
ATOM 1589 O O . LYS A 1 197 ? 2.739 -7.779 -2.866 1.00 94.38 197 LYS A O 1
ATOM 1594 N N . LYS A 1 198 ? 1.208 -6.714 -1.590 1.00 92.94 198 LYS A N 1
ATOM 1595 C CA . LYS A 1 198 ? 0.803 -5.719 -2.599 1.00 92.94 198 LYS A CA 1
ATOM 1596 C C . LYS A 1 198 ? 1.990 -4.879 -3.081 1.00 92.94 198 LYS A C 1
ATOM 1598 O O . LYS A 1 198 ? 2.086 -4.597 -4.274 1.00 92.94 198 LYS A O 1
ATOM 1603 N N . ARG A 1 199 ? 2.905 -4.508 -2.178 1.00 95.94 199 ARG A N 1
ATOM 1604 C CA . ARG A 1 199 ? 4.137 -3.778 -2.507 1.00 95.94 199 ARG A CA 1
ATOM 1605 C C . ARG A 1 199 ? 5.015 -4.575 -3.459 1.00 95.94 199 ARG A C 1
ATOM 1607 O O . ARG A 1 199 ? 5.434 -4.033 -4.475 1.00 95.94 199 ARG A O 1
ATOM 1614 N N . ARG A 1 200 ? 5.295 -5.845 -3.149 1.00 96.44 200 ARG A N 1
ATOM 1615 C CA . ARG A 1 200 ? 6.187 -6.698 -3.955 1.00 96.44 200 ARG A CA 1
ATOM 1616 C C . ARG A 1 200 ? 5.624 -6.957 -5.351 1.00 96.44 200 ARG A C 1
ATOM 1618 O O . ARG A 1 200 ? 6.355 -6.835 -6.332 1.00 96.44 200 ARG A O 1
ATOM 1625 N N . GLU A 1 201 ? 4.324 -7.236 -5.448 1.00 95.19 201 GLU A N 1
ATOM 1626 C CA . GLU A 1 201 ? 3.624 -7.382 -6.733 1.00 95.19 201 GLU A CA 1
ATOM 1627 C C . GLU A 1 201 ? 3.685 -6.092 -7.556 1.00 95.19 201 GLU A C 1
ATOM 1629 O O . GLU A 1 201 ? 4.018 -6.117 -8.744 1.00 95.19 201 GLU A O 1
ATOM 1634 N N . PHE A 1 202 ? 3.402 -4.954 -6.914 1.00 95.94 202 PHE A N 1
ATOM 1635 C CA . PHE A 1 202 ? 3.453 -3.649 -7.559 1.00 95.94 202 PHE A CA 1
ATOM 1636 C C . PHE A 1 202 ? 4.864 -3.299 -8.027 1.00 95.94 202 PHE A C 1
ATOM 1638 O O . PHE A 1 202 ? 5.020 -2.823 -9.146 1.00 95.94 202 PHE A O 1
ATOM 1645 N N . PHE A 1 203 ? 5.879 -3.559 -7.203 1.00 97.00 203 PHE A N 1
ATOM 1646 C CA . PHE A 1 203 ? 7.271 -3.276 -7.530 1.00 97.00 203 PHE A CA 1
ATOM 1647 C C . PHE A 1 203 ? 7.705 -4.027 -8.789 1.00 97.00 203 PHE A C 1
ATOM 1649 O O . PHE A 1 203 ? 8.186 -3.400 -9.729 1.00 97.00 203 PHE A O 1
ATOM 1656 N N . ASN A 1 204 ? 7.471 -5.343 -8.854 1.00 96.56 204 ASN A N 1
ATOM 1657 C CA . ASN A 1 204 ? 7.838 -6.133 -10.031 1.00 96.56 204 ASN A CA 1
ATOM 1658 C C . ASN A 1 204 ? 7.121 -5.645 -11.297 1.00 96.56 204 ASN A C 1
ATOM 1660 O O . ASN A 1 204 ? 7.738 -5.502 -12.350 1.00 96.56 204 ASN A O 1
ATOM 1664 N N . MET A 1 205 ? 5.822 -5.350 -11.188 1.00 96.50 205 MET A N 1
ATOM 1665 C CA . MET A 1 205 ? 5.032 -4.822 -12.300 1.00 96.50 205 MET A CA 1
ATOM 1666 C C . MET A 1 205 ? 5.542 -3.452 -12.764 1.00 96.50 205 MET A C 1
ATOM 1668 O O . MET A 1 205 ? 5.696 -3.231 -13.962 1.00 96.50 205 MET A O 1
ATOM 1672 N N . LYS A 1 206 ? 5.825 -2.537 -11.831 1.00 96.00 206 LYS A N 1
ATOM 1673 C CA . LYS A 1 206 ? 6.257 -1.175 -12.156 1.00 96.00 206 LYS A CA 1
ATOM 1674 C C . LYS A 1 206 ? 7.680 -1.146 -12.704 1.00 96.00 206 LYS A C 1
ATOM 1676 O O . LYS A 1 206 ? 7.949 -0.397 -13.636 1.00 96.00 206 LYS A O 1
ATOM 1681 N N . ALA A 1 207 ? 8.570 -1.982 -12.175 1.00 96.00 207 ALA A N 1
ATOM 1682 C CA . ALA A 1 207 ? 9.911 -2.158 -12.718 1.00 96.00 207 ALA A CA 1
ATOM 1683 C C . ALA A 1 207 ? 9.866 -2.652 -14.172 1.00 96.00 207 ALA A C 1
ATOM 1685 O O . ALA A 1 207 ? 10.587 -2.122 -15.015 1.00 96.00 207 ALA A O 1
ATOM 1686 N N . GLU A 1 208 ? 8.994 -3.616 -14.482 1.00 96.12 208 GLU A N 1
ATOM 1687 C CA . GLU A 1 208 ? 8.803 -4.113 -15.849 1.00 96.12 208 GLU A CA 1
ATOM 1688 C C . GLU A 1 208 ? 8.220 -3.047 -16.777 1.00 96.12 208 GLU A C 1
ATOM 1690 O O . GLU A 1 208 ? 8.733 -2.850 -17.876 1.00 96.12 208 GLU A O 1
ATOM 1695 N N . GLU A 1 209 ? 7.208 -2.309 -16.320 1.00 95.94 209 GLU A N 1
ATOM 1696 C CA . GLU A 1 209 ? 6.614 -1.198 -17.069 1.00 95.94 209 GLU A CA 1
ATOM 1697 C C . GLU A 1 209 ? 7.672 -0.142 -17.419 1.00 95.94 209 GLU A C 1
ATOM 1699 O O . GLU A 1 209 ? 7.831 0.211 -18.586 1.00 95.94 209 GLU A O 1
ATOM 1704 N N . LEU A 1 210 ? 8.463 0.302 -16.438 1.00 95.50 210 LEU A N 1
ATOM 1705 C CA . LEU A 1 210 ? 9.537 1.275 -16.652 1.00 95.50 210 LEU A CA 1
ATOM 1706 C C . LEU A 1 210 ? 10.614 0.735 -17.604 1.00 95.50 210 LEU A C 1
ATOM 1708 O O . LEU A 1 210 ? 11.077 1.457 -18.485 1.00 95.50 210 LEU A O 1
ATOM 1712 N N . CYS A 1 211 ? 10.989 -0.540 -17.473 1.00 95.19 211 CYS A N 1
ATOM 1713 C CA . CYS A 1 211 ? 11.992 -1.159 -18.341 1.00 95.19 211 CYS A CA 1
ATOM 1714 C C . CYS A 1 211 ? 11.469 -1.473 -19.750 1.00 95.19 211 CYS A C 1
ATOM 1716 O O . CYS A 1 211 ? 12.278 -1.643 -20.659 1.00 95.19 211 CYS A O 1
ATOM 1718 N N . SER A 1 212 ? 10.153 -1.534 -19.963 1.00 94.19 212 SER A N 1
ATOM 1719 C CA . SER A 1 212 ? 9.560 -1.713 -21.297 1.00 94.19 212 SER A CA 1
ATOM 1720 C C . SER A 1 212 ? 9.673 -0.453 -22.165 1.00 94.19 212 SER A C 1
ATOM 1722 O O . SER A 1 212 ? 9.685 -0.524 -23.395 1.00 94.19 212 SER A O 1
ATOM 1724 N N . VAL A 1 213 ? 9.819 0.714 -21.533 1.00 94.69 213 VAL A N 1
ATOM 1725 C CA . VAL A 1 213 ? 9.913 2.003 -22.212 1.00 94.69 213 VAL A CA 1
ATOM 1726 C C . VAL A 1 213 ? 11.351 2.247 -22.670 1.00 94.69 213 VAL A C 1
ATOM 1728 O O . VAL A 1 213 ? 12.269 2.392 -21.866 1.00 94.69 213 VAL A O 1
ATOM 1731 N N . THR A 1 214 ? 11.560 2.344 -23.984 1.00 90.88 214 THR A N 1
ATOM 1732 C CA . THR A 1 2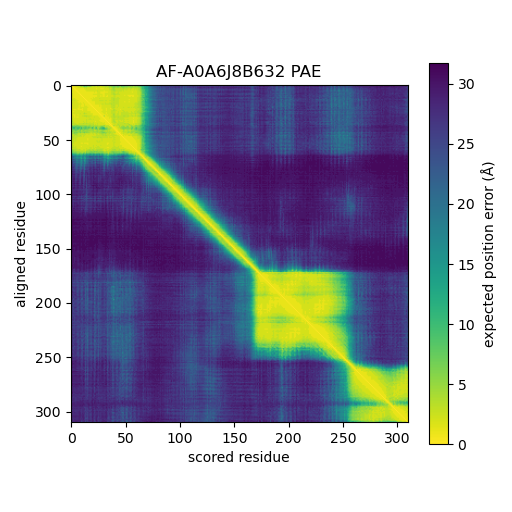14 ? 12.897 2.374 -24.607 1.00 90.88 214 THR A CA 1
ATOM 1733 C C . THR A 1 214 ? 13.810 3.495 -24.103 1.00 90.88 214 THR A C 1
ATOM 1735 O O . THR A 1 214 ? 14.998 3.253 -23.889 1.00 90.88 214 THR A O 1
ATOM 1738 N N . HIS A 1 215 ? 13.288 4.706 -23.886 1.00 92.62 215 HIS A N 1
ATOM 1739 C CA . HIS A 1 215 ? 14.094 5.831 -23.396 1.00 92.62 215 HIS A CA 1
ATOM 1740 C C . HIS A 1 215 ? 14.489 5.665 -21.921 1.00 92.62 215 HIS A C 1
ATOM 1742 O O . HIS A 1 215 ? 15.628 5.953 -21.561 1.00 92.62 215 HIS A O 1
ATOM 1748 N N . ILE A 1 216 ? 13.591 5.132 -21.089 1.00 91.50 216 ILE A N 1
ATOM 1749 C CA . ILE A 1 216 ? 13.862 4.825 -19.678 1.00 91.50 216 ILE A CA 1
ATOM 1750 C C . ILE A 1 216 ? 14.874 3.684 -19.593 1.00 91.50 216 ILE A C 1
ATOM 1752 O O . ILE A 1 216 ? 15.915 3.822 -18.954 1.00 91.50 216 ILE A O 1
ATOM 1756 N N . LYS A 1 217 ? 14.638 2.586 -20.325 1.00 89.88 217 LYS A N 1
ATOM 1757 C CA . LYS A 1 217 ? 15.541 1.429 -20.387 1.00 89.88 217 LYS A CA 1
ATOM 1758 C C . LYS A 1 217 ? 16.965 1.825 -20.772 1.00 89.88 217 LYS A C 1
ATOM 1760 O O . LYS A 1 217 ? 17.910 1.243 -20.246 1.00 89.88 217 LYS A O 1
ATOM 1765 N N . ARG A 1 218 ? 17.141 2.789 -21.679 1.00 91.44 218 ARG A N 1
ATOM 1766 C CA . ARG A 1 218 ? 18.468 3.251 -22.119 1.00 91.44 218 ARG A CA 1
ATOM 1767 C C . ARG A 1 218 ? 19.116 4.220 -21.138 1.00 91.44 218 ARG A C 1
ATOM 1769 O O . ARG A 1 218 ? 20.282 4.033 -20.813 1.00 91.44 218 ARG A O 1
ATOM 1776 N N . ASN A 1 219 ? 18.371 5.214 -20.665 1.00 95.19 219 ASN A N 1
ATOM 1777 C CA . ASN A 1 219 ? 18.961 6.361 -19.977 1.00 95.19 219 ASN A CA 1
ATOM 1778 C C . ASN A 1 219 ? 18.997 6.202 -18.458 1.00 95.19 219 ASN A C 1
ATOM 1780 O O . ASN A 1 219 ? 19.858 6.791 -17.817 1.00 95.19 219 ASN A O 1
ATOM 1784 N N . TRP A 1 220 ? 18.074 5.432 -17.880 1.00 96.75 220 TRP A N 1
ATOM 1785 C CA . TRP A 1 220 ? 17.970 5.307 -16.431 1.00 96.75 220 TRP A CA 1
ATOM 1786 C C . TRP A 1 220 ? 18.823 4.149 -15.917 1.00 96.75 220 TRP A C 1
ATOM 1788 O O . TRP A 1 220 ? 18.920 3.069 -16.518 1.00 96.75 220 TRP A O 1
ATOM 1798 N N . THR A 1 221 ? 19.441 4.375 -14.770 1.00 96.12 221 THR A N 1
ATOM 1799 C CA . THR A 1 221 ? 20.153 3.390 -13.966 1.00 96.12 221 THR A CA 1
ATOM 1800 C C . THR A 1 221 ? 19.173 2.482 -13.223 1.00 96.12 221 THR A C 1
ATOM 1802 O O . THR A 1 221 ? 17.990 2.782 -13.054 1.00 96.12 221 THR A O 1
ATOM 1805 N N . LYS A 1 222 ? 19.678 1.342 -12.741 1.00 95.44 222 LYS A N 1
ATOM 1806 C CA . LYS A 1 222 ? 18.886 0.403 -11.932 1.00 95.44 222 LYS A CA 1
ATOM 1807 C C . LYS A 1 222 ? 18.312 1.075 -10.680 1.00 95.44 222 LYS A C 1
ATOM 1809 O O . LYS A 1 222 ? 17.173 0.812 -10.307 1.00 95.44 222 LYS A O 1
ATOM 1814 N N . THR A 1 223 ? 19.102 1.954 -10.066 1.00 95.81 223 THR A N 1
ATOM 1815 C CA . THR A 1 223 ? 18.739 2.699 -8.858 1.00 95.81 223 THR A CA 1
ATOM 1816 C C . THR A 1 223 ? 17.623 3.702 -9.127 1.00 95.81 223 THR A C 1
ATOM 1818 O O . THR A 1 223 ? 16.683 3.773 -8.343 1.00 95.81 223 THR A O 1
ATOM 1821 N N . GLU A 1 224 ? 17.669 4.425 -10.249 1.00 96.56 224 GLU A N 1
ATOM 1822 C CA . GLU A 1 224 ? 16.603 5.365 -10.632 1.00 96.56 224 GLU A CA 1
ATOM 1823 C C . GLU A 1 224 ? 15.281 4.642 -10.905 1.00 96.56 224 GLU A C 1
ATOM 1825 O O . GLU A 1 224 ? 14.229 5.084 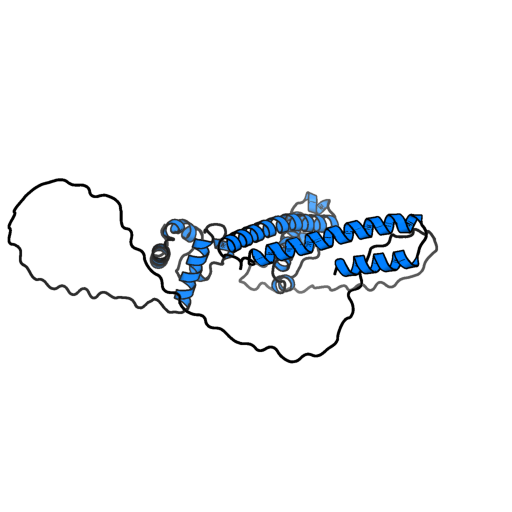-10.450 1.00 96.56 224 GLU A O 1
ATOM 1830 N N . ILE A 1 225 ? 15.329 3.489 -11.578 1.00 95.88 225 ILE A N 1
ATOM 1831 C CA . ILE A 1 225 ? 14.139 2.663 -11.831 1.00 95.88 225 ILE A CA 1
ATOM 1832 C C . ILE A 1 225 ? 13.547 2.142 -10.514 1.00 95.88 225 ILE A C 1
ATOM 1834 O O . ILE A 1 225 ? 12.334 2.223 -10.315 1.00 95.88 225 ILE A O 1
ATOM 1838 N N . ALA A 1 226 ? 14.386 1.645 -9.599 1.00 95.00 226 ALA A N 1
ATOM 1839 C CA . ALA A 1 226 ? 13.941 1.192 -8.282 1.00 95.00 226 ALA A CA 1
ATOM 1840 C C . ALA A 1 226 ? 13.343 2.344 -7.454 1.00 95.00 226 ALA A C 1
ATOM 1842 O O . ALA A 1 226 ? 12.242 2.206 -6.925 1.00 95.00 226 ALA A O 1
ATOM 1843 N N . GLY A 1 227 ? 14.012 3.501 -7.416 1.00 96.25 227 GLY A N 1
ATOM 1844 C CA . GLY A 1 227 ? 13.532 4.690 -6.710 1.00 96.25 227 GLY A CA 1
ATOM 1845 C C . GLY A 1 227 ? 12.208 5.217 -7.267 1.00 96.25 227 GLY A C 1
ATOM 1846 O O . GLY A 1 227 ? 11.307 5.570 -6.502 1.00 96.25 227 GLY A O 1
ATOM 1847 N N . ALA A 1 228 ? 12.033 5.204 -8.590 1.00 96.38 228 ALA A N 1
ATOM 1848 C CA . ALA A 1 228 ? 10.769 5.566 -9.224 1.00 96.38 228 ALA A CA 1
ATOM 1849 C C . ALA A 1 228 ? 9.647 4.569 -8.891 1.00 96.38 228 ALA A C 1
ATOM 1851 O O . ALA A 1 228 ? 8.520 4.984 -8.612 1.00 96.38 228 ALA A O 1
ATOM 1852 N N . ALA A 1 229 ? 9.944 3.265 -8.865 1.00 95.88 229 ALA A N 1
ATOM 1853 C CA . ALA A 1 229 ? 8.983 2.241 -8.462 1.00 95.88 229 ALA A CA 1
ATOM 1854 C C . ALA A 1 229 ? 8.560 2.386 -6.986 1.00 95.88 229 ALA A C 1
ATOM 1856 O O . ALA A 1 229 ? 7.366 2.319 -6.688 1.00 95.88 229 ALA A O 1
ATOM 1857 N N . ASP A 1 230 ? 9.499 2.654 -6.074 1.00 94.81 230 ASP A N 1
ATOM 1858 C CA . ASP A 1 230 ? 9.209 2.880 -4.650 1.00 94.81 230 ASP A CA 1
ATOM 1859 C C . ASP A 1 230 ? 8.432 4.188 -4.411 1.00 94.81 230 ASP A C 1
ATOM 1861 O O . ASP A 1 230 ? 7.493 4.227 -3.608 1.00 94.81 230 ASP A O 1
ATOM 1865 N N . THR A 1 231 ? 8.749 5.249 -5.157 1.00 95.38 231 THR A N 1
ATOM 1866 C CA . THR A 1 231 ? 7.992 6.513 -5.116 1.00 95.38 231 THR A CA 1
ATOM 1867 C C . THR A 1 231 ? 6.554 6.294 -5.585 1.00 95.38 231 THR A C 1
ATOM 1869 O O . THR A 1 231 ? 5.602 6.697 -4.912 1.00 95.38 231 THR A O 1
ATOM 1872 N N . ALA A 1 232 ? 6.369 5.577 -6.698 1.00 94.12 232 ALA A N 1
ATOM 1873 C CA . ALA A 1 232 ? 5.046 5.225 -7.204 1.00 94.12 232 ALA A CA 1
ATOM 1874 C C . ALA A 1 232 ? 4.261 4.347 -6.212 1.00 94.12 232 ALA A C 1
ATOM 1876 O O . ALA A 1 232 ? 3.052 4.527 -6.045 1.00 94.12 232 ALA A O 1
ATOM 1877 N N . TRP A 1 233 ? 4.938 3.430 -5.512 1.00 95.56 233 TRP A N 1
ATOM 1878 C CA . TRP A 1 233 ? 4.316 2.640 -4.452 1.00 95.56 233 TRP A CA 1
ATOM 1879 C C . TRP A 1 233 ? 3.868 3.516 -3.286 1.00 95.56 233 TRP A C 1
ATOM 1881 O O . TRP A 1 233 ? 2.765 3.325 -2.786 1.00 95.56 233 TRP A O 1
ATOM 1891 N N . THR A 1 234 ? 4.679 4.488 -2.872 1.00 91.94 234 THR A N 1
ATOM 1892 C CA . THR A 1 234 ? 4.337 5.407 -1.778 1.00 91.94 234 THR A CA 1
ATOM 1893 C C . THR A 1 234 ? 3.046 6.164 -2.084 1.00 91.94 234 THR A C 1
ATOM 1895 O O . THR A 1 234 ? 2.133 6.168 -1.260 1.00 91.94 234 THR A O 1
ATOM 1898 N N . LEU A 1 235 ? 2.906 6.697 -3.302 1.00 90.94 235 LEU A N 1
ATOM 1899 C CA . LEU A 1 235 ? 1.672 7.356 -3.746 1.00 90.94 235 LEU A CA 1
ATOM 1900 C C . LEU A 1 235 ? 0.471 6.396 -3.739 1.00 90.94 235 LEU A C 1
ATOM 1902 O O . LEU A 1 235 ? -0.598 6.730 -3.226 1.00 90.94 235 LEU A O 1
ATOM 1906 N N . LYS A 1 236 ? 0.652 5.170 -4.247 1.00 89.88 236 LYS A N 1
ATOM 1907 C CA . LYS A 1 236 ? -0.405 4.146 -4.267 1.00 89.88 236 LYS A CA 1
ATOM 1908 C C . LYS A 1 236 ? -0.810 3.692 -2.862 1.00 89.88 236 LYS A C 1
ATOM 1910 O O . LYS A 1 236 ? -1.996 3.516 -2.595 1.00 89.88 236 LYS A O 1
ATOM 1915 N N . LYS A 1 237 ? 0.156 3.505 -1.960 1.00 90.31 237 LYS A N 1
ATOM 1916 C CA . LYS A 1 237 ? -0.066 3.120 -0.561 1.00 90.31 237 LYS A CA 1
ATOM 1917 C C . LYS A 1 237 ? -0.896 4.179 0.154 1.00 90.31 237 LYS A C 1
ATOM 1919 O O . LYS A 1 237 ? -1.836 3.813 0.850 1.00 90.31 237 LYS A O 1
ATOM 1924 N N . THR A 1 238 ? -0.597 5.461 -0.047 1.00 81.88 238 THR A N 1
ATOM 1925 C CA . THR A 1 238 ? -1.375 6.560 0.542 1.00 81.88 238 THR A CA 1
ATOM 1926 C C . THR A 1 238 ? -2.838 6.506 0.109 1.00 81.88 238 THR A C 1
ATOM 1928 O O . THR A 1 238 ? -3.718 6.583 0.962 1.00 81.88 238 THR A O 1
ATOM 1931 N N . ALA A 1 239 ? -3.114 6.272 -1.178 1.00 79.88 239 ALA A N 1
ATOM 1932 C CA . ALA A 1 239 ? -4.486 6.110 -1.664 1.00 79.88 239 ALA A CA 1
ATOM 1933 C C . ALA A 1 239 ? -5.188 4.884 -1.048 1.00 79.88 239 ALA A C 1
ATOM 1935 O O . ALA A 1 239 ? -6.341 4.971 -0.633 1.00 79.88 239 ALA A O 1
ATOM 1936 N N . LEU A 1 240 ? -4.491 3.747 -0.928 1.00 79.75 240 LEU A N 1
ATOM 1937 C CA . LEU A 1 240 ? -5.045 2.545 -0.292 1.00 79.75 240 LEU A CA 1
ATOM 1938 C C . LEU A 1 240 ? -5.376 2.769 1.189 1.00 79.75 240 LEU A C 1
ATOM 1940 O O . LEU A 1 240 ? -6.441 2.354 1.639 1.00 79.75 240 LEU A O 1
ATOM 1944 N N . LEU A 1 241 ? -4.498 3.454 1.925 1.00 80.94 241 LEU A N 1
ATOM 1945 C CA . LEU A 1 241 ? -4.719 3.788 3.333 1.00 80.94 241 LEU A CA 1
ATOM 1946 C C . LEU A 1 241 ? -5.862 4.788 3.517 1.00 80.94 241 LEU A C 1
ATOM 1948 O O . LEU A 1 241 ? -6.614 4.673 4.475 1.00 80.94 241 LEU A O 1
ATOM 1952 N N . GLN A 1 242 ? -6.032 5.747 2.604 1.00 77.62 242 GLN A N 1
ATOM 1953 C CA . GLN A 1 242 ? -7.177 6.662 2.630 1.00 77.62 242 GLN A CA 1
ATOM 1954 C C . GLN A 1 242 ? -8.500 5.915 2.441 1.00 77.62 242 GLN A C 1
ATOM 1956 O O . GLN A 1 242 ? -9.459 6.180 3.165 1.00 77.62 242 GLN A O 1
ATOM 1961 N N . VAL A 1 243 ? -8.542 4.946 1.522 1.00 75.81 243 VAL A N 1
ATOM 1962 C CA . VAL A 1 243 ? -9.725 4.100 1.315 1.00 75.81 243 VAL A CA 1
ATOM 1963 C C . VAL A 1 243 ? -9.991 3.229 2.543 1.00 75.81 243 VAL A C 1
ATOM 1965 O O . VAL A 1 243 ? -11.122 3.210 3.025 1.00 75.81 243 VAL A O 1
ATOM 1968 N N . GLU A 1 244 ? -8.975 2.564 3.101 1.00 73.31 244 GLU A N 1
ATOM 1969 C CA . GLU A 1 244 ? -9.128 1.773 4.333 1.00 73.31 244 GLU A CA 1
ATOM 1970 C C . GLU A 1 244 ? -9.569 2.634 5.521 1.00 73.31 244 GLU A C 1
ATOM 1972 O O . GLU A 1 244 ? -10.484 2.237 6.236 1.00 73.31 244 GLU A O 1
ATOM 1977 N N . ASN A 1 245 ? -9.016 3.837 5.689 1.00 68.88 245 ASN A N 1
ATOM 1978 C CA . ASN A 1 245 ? -9.458 4.771 6.723 1.00 68.88 245 ASN A CA 1
ATOM 1979 C C . ASN A 1 245 ? -10.911 5.194 6.515 1.00 68.88 245 ASN A C 1
ATOM 1981 O O . ASN A 1 245 ? -11.683 5.148 7.462 1.00 68.88 245 ASN A O 1
ATOM 1985 N N . SER A 1 246 ? -11.318 5.539 5.290 1.00 68.56 246 SER A N 1
ATOM 1986 C CA . SER A 1 246 ? -12.716 5.893 5.008 1.00 68.56 246 SER A CA 1
ATOM 1987 C C . SER A 1 246 ? -13.673 4.726 5.285 1.00 68.56 246 SER A C 1
ATOM 1989 O O . SER A 1 246 ? -14.758 4.912 5.837 1.00 68.56 246 SER A O 1
ATOM 1991 N N . TYR A 1 247 ? -13.246 3.499 4.980 1.00 69.81 247 TYR A N 1
ATOM 1992 C CA . TYR A 1 247 ? -14.003 2.292 5.276 1.00 69.81 247 TYR A CA 1
ATOM 1993 C C . TYR A 1 247 ? -14.093 2.039 6.785 1.00 69.81 247 TYR A C 1
ATOM 1995 O O . TYR A 1 247 ? -15.162 1.723 7.289 1.00 69.81 247 TYR A O 1
ATOM 2003 N N . ILE A 1 248 ? -13.005 2.225 7.533 1.00 67.12 248 ILE A N 1
ATOM 2004 C CA . ILE A 1 248 ? -13.002 2.092 8.995 1.00 67.12 248 ILE A CA 1
ATOM 2005 C C . ILE A 1 248 ? -13.864 3.181 9.640 1.00 67.12 248 ILE A C 1
ATOM 2007 O O . ILE A 1 248 ? -14.674 2.860 10.505 1.00 67.12 248 ILE A O 1
ATOM 2011 N N . SER A 1 249 ? -13.753 4.436 9.203 1.00 63.09 249 SER A N 1
ATOM 2012 C CA . SER A 1 249 ? -14.577 5.548 9.690 1.00 63.09 249 SER A CA 1
ATOM 2013 C C . SER A 1 249 ? -16.063 5.278 9.474 1.00 63.09 249 SER A C 1
ATOM 2015 O O . SER A 1 249 ? -16.837 5.366 10.419 1.00 63.09 249 SER A O 1
ATOM 2017 N N . THR A 1 250 ? -16.459 4.828 8.283 1.00 61.66 250 THR A N 1
ATOM 2018 C CA . THR A 1 250 ? -17.858 4.453 8.005 1.00 61.66 250 THR A CA 1
ATOM 2019 C C . THR A 1 250 ? -18.310 3.216 8.795 1.00 61.66 250 THR A C 1
ATOM 2021 O O . THR A 1 250 ? -19.454 3.147 9.248 1.00 61.66 250 THR A O 1
ATOM 2024 N N . LEU A 1 251 ? -17.422 2.244 9.036 1.00 59.72 251 LEU A N 1
ATOM 2025 C CA . LEU A 1 251 ? -17.717 1.078 9.879 1.00 59.72 251 LEU A CA 1
ATOM 2026 C C . LEU A 1 251 ? -17.901 1.459 11.361 1.00 59.72 251 LEU A C 1
ATOM 2028 O O . LEU A 1 251 ? -18.732 0.859 12.046 1.00 59.72 251 LEU A O 1
ATOM 2032 N N . LEU A 1 252 ? -17.132 2.438 11.847 1.00 57.19 252 LEU A N 1
ATOM 2033 C CA . LEU A 1 252 ? -17.207 3.002 13.200 1.00 57.19 252 LEU A CA 1
ATOM 2034 C C . LEU A 1 252 ? -18.397 3.953 13.373 1.00 57.19 252 LEU A C 1
ATOM 2036 O O . LEU A 1 252 ? -18.953 4.043 14.461 1.00 57.19 252 LEU A O 1
ATOM 2040 N N . GLU A 1 253 ? -18.846 4.622 12.316 1.00 58.19 253 GLU A N 1
ATOM 2041 C CA . GLU A 1 253 ? -20.104 5.377 12.333 1.00 58.19 253 GLU A CA 1
ATOM 2042 C C . GLU A 1 253 ? -21.321 4.436 12.410 1.00 58.19 253 GLU A C 1
ATOM 2044 O O . GLU A 1 253 ? -22.310 4.749 13.073 1.00 58.19 253 GLU A O 1
ATOM 2049 N N . GLY A 1 254 ? -21.235 3.243 11.804 1.00 55.12 254 GLY A N 1
ATOM 2050 C CA . GLY A 1 254 ? -22.291 2.221 11.842 1.00 55.12 254 GLY A CA 1
ATOM 2051 C C . GLY A 1 254 ? -22.318 1.351 13.106 1.00 55.12 254 GLY A C 1
ATOM 2052 O O . GLY A 1 254 ? -23.361 0.801 13.462 1.00 55.12 254 GLY A O 1
ATOM 2053 N N . LYS A 1 255 ? -21.195 1.219 13.815 1.00 51.84 255 LYS A N 1
ATOM 2054 C CA . LYS A 1 255 ? -21.123 0.552 15.119 1.00 51.84 255 LYS A CA 1
ATOM 2055 C C . LYS A 1 255 ? -20.830 1.612 16.158 1.00 51.84 255 LYS A C 1
ATOM 2057 O O . LYS A 1 255 ? -19.689 2.041 16.235 1.00 51.84 255 LYS A O 1
ATOM 2062 N N . LYS A 1 256 ? -21.821 1.990 16.978 1.00 55.78 256 LYS A N 1
ATOM 2063 C CA . LYS A 1 256 ? -21.593 2.817 18.174 1.00 55.78 256 LYS A CA 1
ATOM 2064 C C . LYS A 1 256 ? -20.385 2.235 18.914 1.00 55.78 256 LYS A C 1
ATOM 2066 O O . LYS A 1 256 ? -20.515 1.207 19.576 1.00 55.78 256 LYS A O 1
ATOM 2071 N N . ALA A 1 257 ? -19.215 2.859 18.763 1.00 56.56 257 ALA A N 1
ATOM 2072 C CA . ALA A 1 257 ? -18.075 2.561 19.609 1.00 56.56 257 ALA A CA 1
ATOM 2073 C C . ALA A 1 257 ? -18.576 2.665 21.057 1.00 56.56 257 ALA A C 1
ATOM 2075 O O . ALA A 1 257 ? -19.467 3.491 21.304 1.00 56.56 257 ALA A O 1
ATOM 2076 N N . PRO A 1 258 ? -18.090 1.838 21.997 1.00 58.38 258 PRO A N 1
ATOM 2077 C CA . PRO A 1 258 ? -18.439 2.009 23.397 1.00 58.38 258 PRO A CA 1
ATOM 2078 C C . PRO A 1 258 ? -18.085 3.447 23.774 1.00 58.38 258 PRO A C 1
ATOM 2080 O O . PRO A 1 258 ? -16.915 3.801 23.906 1.00 58.38 258 PRO A O 1
ATOM 2083 N N . LYS A 1 259 ? -19.103 4.313 23.834 1.00 65.94 259 LYS A N 1
ATOM 2084 C CA . LYS A 1 259 ? -18.918 5.710 24.194 1.00 65.94 259 LYS A CA 1
ATOM 2085 C C . LYS A 1 259 ? -18.419 5.663 25.626 1.00 65.94 259 LYS A C 1
ATOM 2087 O O . LYS A 1 259 ? -19.141 5.176 26.499 1.00 65.94 259 LYS A O 1
ATOM 2092 N N . GLN A 1 260 ? -17.185 6.111 25.862 1.00 66.19 260 GLN A N 1
ATOM 2093 C CA . GLN A 1 260 ? -16.741 6.369 27.225 1.00 66.19 260 GLN A CA 1
ATOM 2094 C C . GLN A 1 260 ? -17.816 7.217 27.897 1.00 66.19 260 GLN A C 1
ATOM 2096 O O . GLN A 1 260 ? -18.337 8.162 27.295 1.00 66.19 260 GLN A O 1
ATOM 2101 N N . LYS A 1 261 ? -18.197 6.828 29.119 1.00 81.69 261 LYS A N 1
ATOM 2102 C CA . LYS A 1 261 ? -19.196 7.570 29.885 1.00 81.69 261 LYS A CA 1
ATOM 2103 C C . LYS A 1 261 ? -18.751 9.028 29.927 1.00 81.69 261 LYS A C 1
ATOM 2105 O O . LYS A 1 261 ? -17.580 9.310 30.173 1.00 81.69 261 LYS A O 1
ATOM 2110 N N . GLU A 1 262 ? -19.677 9.949 29.693 1.00 79.44 262 GLU A N 1
ATOM 2111 C CA . GLU A 1 262 ? -19.387 11.387 29.675 1.00 79.44 262 GLU A CA 1
ATOM 2112 C C . GLU A 1 262 ? -18.696 11.843 30.973 1.00 79.44 262 GLU A C 1
ATOM 2114 O O . GLU A 1 262 ? -17.815 12.696 30.949 1.00 79.44 262 GLU A O 1
ATOM 2119 N N . SER A 1 263 ? -19.016 11.195 32.098 1.00 81.12 263 SER A N 1
ATOM 2120 C CA . SER A 1 263 ? -18.337 11.371 33.385 1.00 81.12 263 SER A CA 1
ATOM 2121 C C . SER A 1 263 ? -16.844 11.020 33.352 1.00 81.12 263 SER A C 1
ATOM 2123 O O . SER A 1 263 ? -16.044 11.710 33.971 1.00 81.12 263 SER A O 1
ATOM 2125 N N . THR A 1 264 ? -16.453 9.967 32.630 1.00 85.00 264 THR A N 1
ATOM 2126 C CA . THR A 1 264 ? -15.049 9.562 32.462 1.00 85.00 264 THR A CA 1
ATOM 2127 C C . THR A 1 264 ? -14.302 10.551 31.576 1.00 85.00 264 THR A C 1
ATOM 2129 O O . THR A 1 264 ? -13.178 10.917 31.890 1.00 85.00 264 THR A O 1
ATOM 2132 N N . ILE A 1 265 ? -14.939 11.036 30.507 1.00 83.88 265 ILE A N 1
ATOM 2133 C CA . ILE A 1 265 ? -14.346 12.056 29.630 1.00 83.88 265 ILE A CA 1
ATOM 2134 C C . ILE A 1 265 ? -14.111 13.353 30.411 1.00 83.88 265 ILE A C 1
ATOM 2136 O O . ILE A 1 265 ? -13.018 13.905 30.341 1.00 83.88 265 ILE A O 1
ATOM 2140 N N . ARG A 1 266 ? -15.102 13.812 31.192 1.00 85.44 266 ARG A N 1
ATOM 2141 C CA . ARG A 1 266 ? -14.958 15.003 32.044 1.00 85.44 266 ARG A CA 1
ATOM 2142 C C . ARG A 1 266 ? -13.831 14.847 33.059 1.00 85.44 266 ARG A C 1
ATOM 2144 O O . ARG A 1 266 ? -12.983 15.725 33.133 1.00 85.44 266 ARG A O 1
ATOM 2151 N N . LYS A 1 267 ? -13.781 13.717 33.772 1.00 90.69 267 LYS A N 1
ATOM 2152 C CA . LYS A 1 267 ? -12.729 13.452 34.760 1.00 90.69 267 LYS A CA 1
ATOM 2153 C C . LYS A 1 267 ? -11.334 13.458 34.126 1.00 90.69 267 LYS A C 1
ATOM 2155 O O . LYS A 1 267 ? -10.438 14.112 34.643 1.00 90.69 267 LYS A O 1
ATOM 2160 N N . ASN A 1 268 ? -11.171 12.812 32.971 1.00 87.00 268 ASN A N 1
ATOM 2161 C CA . ASN A 1 268 ? -9.895 12.813 32.252 1.00 87.00 268 ASN A CA 1
ATOM 2162 C C . ASN A 1 268 ? -9.506 14.221 31.768 1.00 87.00 268 ASN A C 1
ATOM 2164 O O . ASN A 1 268 ? -8.328 14.567 31.767 1.00 87.00 268 ASN A O 1
ATOM 2168 N N . LEU A 1 269 ? -10.482 15.034 31.348 1.00 88.38 269 LEU A N 1
ATOM 2169 C CA . LEU A 1 269 ? -10.243 16.417 30.934 1.00 88.38 269 LEU A CA 1
ATOM 2170 C C . LEU A 1 269 ? -9.809 17.286 32.123 1.00 88.38 269 LEU A C 1
ATOM 2172 O O . LEU A 1 269 ? -8.864 18.058 32.000 1.00 88.38 269 LEU A O 1
ATOM 2176 N N . GLU A 1 270 ? -10.460 17.130 33.276 1.00 91.12 270 GLU A N 1
ATOM 2177 C CA . GLU A 1 270 ? -10.093 17.810 34.521 1.00 91.12 270 GLU A CA 1
ATOM 2178 C C . GLU A 1 270 ? -8.687 17.411 34.986 1.00 91.12 270 GLU A C 1
ATOM 2180 O O . GLU A 1 270 ? -7.870 18.287 35.261 1.00 91.12 270 GLU A O 1
ATOM 2185 N N . GLU A 1 271 ? -8.361 16.115 34.999 1.00 90.19 271 GLU A N 1
ATOM 2186 C CA . GLU A 1 271 ? -7.019 15.620 35.341 1.00 90.19 271 GLU A CA 1
ATOM 2187 C C . GLU A 1 271 ? -5.952 16.171 34.384 1.00 90.19 271 GLU A C 1
ATOM 2189 O O . GLU A 1 271 ? -4.901 16.639 34.824 1.00 90.19 271 GLU A O 1
ATOM 2194 N N . MET A 1 272 ? -6.240 16.210 33.079 1.00 90.69 272 MET A N 1
ATOM 2195 C CA . MET A 1 272 ? -5.342 16.795 32.081 1.00 90.69 272 MET A CA 1
ATOM 2196 C C . MET A 1 272 ? -5.138 18.297 32.299 1.00 90.69 272 MET A C 1
ATOM 2198 O O . MET A 1 272 ? -4.009 18.780 32.209 1.00 90.69 272 MET A O 1
ATOM 2202 N N . MET A 1 273 ? -6.202 19.042 32.609 1.00 91.19 273 MET A N 1
ATOM 2203 C CA . MET A 1 273 ? -6.109 20.473 32.906 1.00 91.19 273 MET A CA 1
ATOM 2204 C C . MET A 1 273 ? -5.294 20.736 34.176 1.00 91.19 273 MET A C 1
ATOM 2206 O O . MET A 1 273 ? -4.450 21.631 34.180 1.00 91.19 273 MET A O 1
ATOM 2210 N N . VAL A 1 274 ? -5.499 19.946 35.232 1.00 93.88 274 VAL A N 1
ATOM 2211 C CA . VAL A 1 274 ? -4.728 20.046 36.482 1.00 93.88 274 VAL A CA 1
ATOM 2212 C C . VAL A 1 274 ? -3.249 19.753 36.230 1.00 93.88 274 VAL A C 1
ATOM 2214 O O . VAL A 1 274 ? -2.393 20.541 36.634 1.00 93.88 274 VAL A O 1
ATOM 2217 N N . ASN A 1 275 ? -2.940 18.678 35.503 1.00 91.81 275 ASN A N 1
ATOM 2218 C CA . ASN A 1 275 ? -1.565 18.322 35.152 1.00 91.81 275 ASN A CA 1
ATOM 2219 C C . ASN A 1 275 ? -0.906 19.396 34.281 1.00 91.81 275 ASN A C 1
ATOM 2221 O O . ASN A 1 275 ? 0.246 19.753 34.518 1.00 91.81 275 ASN A O 1
ATOM 2225 N N . HIS A 1 276 ? -1.640 19.963 33.320 1.00 92.25 276 HIS A N 1
ATOM 2226 C CA . HIS A 1 276 ? -1.148 21.056 32.486 1.00 92.25 276 HIS A CA 1
ATOM 2227 C C . HIS A 1 276 ? -0.802 22.296 33.317 1.00 92.25 276 HIS A C 1
ATOM 2229 O O . HIS A 1 276 ? 0.304 22.819 33.203 1.00 92.25 276 HIS A O 1
ATOM 2235 N N . MET A 1 277 ? -1.706 22.732 34.198 1.00 93.00 277 MET A N 1
ATOM 2236 C CA . MET A 1 277 ? -1.456 23.872 35.087 1.00 93.00 277 MET A CA 1
ATOM 2237 C C . MET A 1 277 ? -0.249 23.626 35.998 1.00 93.00 277 MET A C 1
ATOM 2239 O O . MET A 1 277 ? 0.565 24.528 36.201 1.00 93.00 277 MET A O 1
ATOM 2243 N N . LYS A 1 278 ? -0.094 22.397 36.504 1.00 93.06 278 LYS A N 1
ATOM 2244 C CA . LYS A 1 278 ? 1.057 22.012 37.324 1.00 93.06 278 LYS A CA 1
ATOM 2245 C C . LYS A 1 278 ? 2.367 22.057 36.529 1.00 93.06 278 LYS A C 1
ATOM 2247 O O . LYS A 1 278 ? 3.332 22.640 37.009 1.00 93.06 278 LYS A O 1
ATOM 2252 N N . LEU A 1 279 ? 2.393 21.530 35.303 1.00 92.75 279 LEU A N 1
ATOM 2253 C CA . LEU A 1 279 ? 3.565 21.603 34.420 1.00 92.75 279 LEU A CA 1
ATOM 2254 C C . LEU A 1 279 ? 3.956 23.048 34.087 1.00 92.75 279 LEU A C 1
ATOM 2256 O O . LEU A 1 279 ? 5.140 23.367 34.100 1.00 92.75 279 LEU A O 1
ATOM 2260 N N . VAL A 1 280 ? 2.982 23.930 33.840 1.00 92.62 280 VAL A N 1
ATOM 2261 C CA . VAL A 1 280 ? 3.241 25.361 33.598 1.00 92.62 280 VAL A CA 1
ATOM 2262 C C . VAL A 1 280 ? 3.860 26.029 34.830 1.00 92.62 280 VAL A C 1
ATOM 2264 O O . VAL A 1 280 ? 4.787 26.826 34.694 1.00 92.62 280 VAL A O 1
ATOM 2267 N N . SER A 1 281 ? 3.390 25.689 36.034 1.00 92.50 281 SER A N 1
ATOM 2268 C CA . SER A 1 281 ? 3.976 26.201 37.279 1.00 92.50 281 SER A CA 1
ATOM 2269 C C . SER A 1 281 ? 5.420 25.732 37.472 1.00 92.50 281 SER A C 1
ATOM 2271 O O . SER A 1 281 ? 6.274 26.540 37.828 1.00 92.50 281 SER A O 1
ATOM 2273 N N . LEU A 1 282 ? 5.700 24.451 37.217 1.00 92.00 282 LEU A N 1
ATOM 2274 C CA . LEU A 1 282 ? 7.047 23.886 37.344 1.00 92.00 282 LEU A CA 1
ATOM 2275 C C . LEU A 1 282 ? 8.006 24.458 36.287 1.00 92.00 282 LEU A C 1
ATOM 2277 O O . LEU A 1 282 ? 9.147 24.770 36.611 1.00 92.00 282 LEU A O 1
ATOM 2281 N N . ASP A 1 283 ? 7.546 24.687 35.051 1.00 91.62 283 ASP A N 1
ATOM 2282 C CA . ASP A 1 283 ? 8.337 25.360 34.006 1.00 91.62 283 ASP A CA 1
ATOM 2283 C C . ASP A 1 283 ? 8.722 26.791 34.415 1.00 91.62 283 ASP A C 1
ATOM 2285 O O . ASP A 1 283 ? 9.855 27.232 34.208 1.00 91.62 283 ASP A O 1
ATOM 2289 N N . GLN A 1 284 ? 7.797 27.516 35.049 1.00 91.06 284 GLN A N 1
ATOM 2290 C CA . GLN A 1 284 ? 8.081 28.847 35.577 1.00 91.06 284 GLN A CA 1
ATOM 2291 C C . GLN A 1 284 ? 9.082 28.800 36.743 1.00 91.06 284 GLN A C 1
ATOM 2293 O O . GLN A 1 284 ? 9.981 29.638 36.801 1.00 91.06 284 GLN A O 1
ATOM 2298 N N . GLU A 1 285 ? 8.965 27.817 37.639 1.00 90.50 285 GLU A N 1
ATOM 2299 C CA . GLU A 1 285 ? 9.909 27.602 38.743 1.00 90.50 285 GLU A CA 1
ATOM 2300 C C . GLU A 1 285 ? 11.316 27.259 38.222 1.00 90.50 285 GLU A C 1
ATOM 2302 O O . GLU A 1 285 ? 12.299 27.830 38.691 1.00 90.50 285 GLU A O 1
ATOM 2307 N N . LEU A 1 286 ? 11.435 26.420 37.186 1.00 89.75 286 LEU A N 1
ATOM 2308 C CA . LEU A 1 286 ? 12.726 26.102 36.563 1.00 89.75 286 LEU A CA 1
ATOM 2309 C C . LEU A 1 286 ? 13.421 27.325 35.966 1.00 89.75 286 LEU A C 1
ATOM 2311 O O . LEU A 1 286 ? 14.647 27.415 36.045 1.00 89.75 286 LEU A O 1
ATOM 2315 N N . LYS A 1 287 ? 12.668 28.266 35.384 1.00 88.62 287 LYS A N 1
ATOM 2316 C CA . LYS A 1 287 ? 13.238 29.518 34.859 1.00 88.62 287 LYS A CA 1
ATOM 2317 C C . LYS A 1 287 ? 13.850 30.358 35.974 1.00 88.62 287 LYS A C 1
ATOM 2319 O O . LYS A 1 287 ? 14.982 30.804 35.827 1.00 88.62 287 LYS A O 1
ATOM 2324 N N . VAL A 1 288 ? 13.146 30.499 37.097 1.00 88.88 288 VAL A N 1
ATOM 2325 C CA . VAL A 1 288 ? 13.647 31.233 38.271 1.00 88.88 288 VAL A CA 1
ATOM 2326 C C . VAL A 1 288 ? 14.886 30.544 38.851 1.00 88.88 288 VAL A C 1
ATOM 2328 O O . VAL A 1 288 ? 15.923 31.172 39.046 1.00 88.88 288 VAL A O 1
ATOM 2331 N N . LEU A 1 289 ? 14.841 29.224 39.037 1.00 87.06 289 LEU A N 1
ATOM 2332 C CA . LEU A 1 289 ? 15.962 28.464 39.603 1.00 87.06 289 LEU A CA 1
ATOM 2333 C C . LEU A 1 289 ? 17.195 28.428 38.689 1.00 87.06 289 LEU A C 1
ATOM 2335 O O . LEU A 1 289 ? 18.322 28.315 39.177 1.00 87.06 289 LEU A O 1
ATOM 2339 N N . ALA A 1 290 ? 17.004 28.521 37.370 1.00 81.88 290 ALA A N 1
ATOM 2340 C CA . ALA A 1 290 ? 18.099 28.649 36.414 1.00 81.88 290 ALA A CA 1
ATOM 2341 C C . ALA A 1 290 ? 18.848 29.984 36.565 1.00 81.88 290 ALA A C 1
ATOM 2343 O O . ALA A 1 290 ? 20.060 30.015 36.351 1.00 81.88 290 ALA A O 1
ATOM 2344 N N . GLU A 1 291 ? 18.154 31.052 36.960 1.00 81.50 291 GLU A N 1
ATOM 2345 C CA . GLU A 1 291 ? 18.743 32.367 37.240 1.00 81.50 291 GLU A CA 1
ATOM 2346 C C . GLU A 1 291 ? 19.414 32.414 38.625 1.00 81.50 291 GLU A C 1
ATOM 2348 O O . GLU A 1 291 ? 20.461 33.041 38.784 1.00 81.50 291 GLU A O 1
ATOM 2353 N N . GLU A 1 292 ? 18.864 31.703 39.614 1.00 83.50 292 GLU A N 1
ATOM 2354 C CA . GLU A 1 292 ? 19.356 31.679 41.003 1.00 83.50 292 GLU A CA 1
ATOM 2355 C C . GLU A 1 292 ? 20.512 30.690 41.254 1.00 83.50 292 GLU A C 1
ATOM 2357 O O . GLU A 1 292 ? 21.152 30.731 42.306 1.00 83.50 292 GLU A O 1
ATOM 2362 N N . GLY A 1 293 ? 20.803 29.789 40.309 1.00 78.56 293 GLY A N 1
ATOM 2363 C CA . GLY A 1 293 ? 21.912 28.831 40.411 1.00 78.56 293 GLY A CA 1
ATOM 2364 C C . GLY A 1 293 ? 21.701 27.702 41.431 1.00 78.56 293 GLY A C 1
ATOM 2365 O O . GLY A 1 293 ? 22.657 27.012 41.791 1.00 78.56 293 GLY A O 1
ATOM 2366 N N . ASN A 1 294 ? 20.468 27.479 41.894 1.00 79.81 294 ASN A N 1
ATOM 2367 C CA . ASN A 1 294 ? 20.139 26.439 42.872 1.00 79.81 294 ASN A CA 1
ATOM 2368 C C . ASN A 1 294 ? 19.976 25.063 42.193 1.00 79.81 294 ASN A C 1
ATOM 2370 O O . ASN A 1 294 ? 18.890 24.686 41.745 1.00 79.81 294 ASN A O 1
ATOM 2374 N N . SER A 1 295 ? 21.076 24.304 42.101 1.00 79.69 295 SER A N 1
ATOM 2375 C CA . SER A 1 295 ? 21.112 23.029 41.368 1.00 79.69 295 SER A CA 1
ATOM 2376 C C . SER A 1 295 ? 20.299 21.902 41.998 1.00 79.69 295 SER A C 1
ATOM 2378 O O . SER A 1 295 ? 19.874 20.998 41.282 1.00 79.69 295 SER A O 1
ATOM 2380 N N . ASP A 1 296 ? 20.109 21.924 43.316 1.00 85.00 296 ASP A N 1
ATOM 2381 C CA . ASP A 1 296 ? 19.470 20.820 44.035 1.00 85.00 296 ASP A CA 1
ATOM 2382 C C . ASP A 1 296 ? 17.949 20.905 43.915 1.00 85.00 296 ASP A C 1
ATOM 2384 O O . ASP A 1 296 ? 17.307 19.925 43.535 1.00 85.00 296 ASP A O 1
ATOM 2388 N N . ARG A 1 297 ? 17.381 22.106 44.096 1.00 87.94 297 ARG A N 1
ATOM 2389 C CA . ARG A 1 297 ? 15.949 22.343 43.868 1.00 87.94 297 ARG A CA 1
ATOM 2390 C C . ARG A 1 297 ? 15.569 22.171 42.396 1.00 87.94 297 ARG A C 1
ATOM 2392 O O . ARG A 1 297 ? 14.514 21.626 42.093 1.00 87.94 297 ARG A O 1
ATOM 2399 N N . LYS A 1 298 ? 16.452 22.561 41.472 1.00 86.94 298 LYS A N 1
ATOM 2400 C CA . LYS A 1 298 ? 16.237 22.366 40.032 1.00 86.94 298 LYS A CA 1
ATOM 2401 C C . LYS A 1 298 ? 16.037 20.889 39.667 1.00 86.94 298 LYS A C 1
ATOM 2403 O O . LYS A 1 298 ? 15.107 20.568 38.934 1.00 86.94 298 LYS A O 1
ATOM 2408 N N . LYS A 1 299 ? 16.872 19.990 40.202 1.00 88.12 299 LYS A N 1
ATOM 2409 C CA . LYS A 1 299 ? 16.744 18.539 39.968 1.00 88.12 299 LYS A CA 1
ATOM 2410 C C . LYS A 1 299 ? 15.433 17.979 40.520 1.00 88.12 299 LYS A C 1
ATOM 2412 O O . LYS A 1 299 ? 14.824 17.130 39.882 1.00 88.12 299 LYS A O 1
ATOM 2417 N N . GLU A 1 300 ? 14.998 18.455 41.685 1.00 90.12 300 GLU A N 1
ATOM 2418 C CA . GLU A 1 300 ? 13.729 18.042 42.297 1.00 90.12 300 GLU A CA 1
ATOM 2419 C C . GLU A 1 300 ? 12.526 18.413 41.412 1.00 90.12 300 GLU A C 1
ATOM 2421 O O . GLU A 1 300 ? 11.672 17.570 41.140 1.00 90.12 300 GLU A O 1
ATOM 2426 N N . VAL A 1 301 ? 12.507 19.642 40.887 1.00 88.38 301 VAL A N 1
ATOM 2427 C CA . VAL A 1 301 ? 11.454 20.134 39.982 1.00 88.38 301 VAL A CA 1
ATOM 2428 C C . VAL A 1 301 ? 11.457 19.379 38.643 1.00 88.38 301 VAL A C 1
ATOM 2430 O O . VAL A 1 301 ? 10.394 19.033 38.124 1.00 88.38 301 VAL A O 1
ATOM 2433 N N . GLU A 1 302 ? 12.633 19.056 38.094 1.00 88.69 302 GLU A N 1
ATOM 2434 C CA . GLU A 1 302 ? 12.757 18.237 36.877 1.00 88.69 302 GLU A CA 1
ATOM 2435 C C . GLU A 1 302 ? 12.205 16.811 37.069 1.00 88.69 302 GLU A C 1
ATOM 2437 O O . GLU A 1 302 ? 11.537 16.281 36.176 1.00 88.69 302 GLU A O 1
ATOM 2442 N N . GLU A 1 303 ? 12.436 16.187 38.227 1.00 90.44 303 GLU A N 1
ATOM 2443 C CA . GLU A 1 303 ? 11.863 14.872 38.549 1.00 90.44 303 GLU A CA 1
ATOM 2444 C C . GLU A 1 303 ? 10.343 14.938 38.764 1.00 90.44 303 GLU A C 1
ATOM 2446 O O . GLU A 1 303 ? 9.618 14.044 38.317 1.00 90.44 303 GLU A O 1
ATOM 2451 N N . GLU A 1 304 ? 9.828 16.020 39.356 1.00 90.38 304 GLU A N 1
ATOM 2452 C CA . GLU A 1 304 ? 8.385 16.228 39.504 1.00 90.38 304 GLU A CA 1
ATOM 2453 C C . GLU A 1 304 ? 7.686 16.402 38.142 1.00 90.38 304 GLU A C 1
ATOM 2455 O O . GLU A 1 304 ? 6.633 15.803 37.907 1.00 9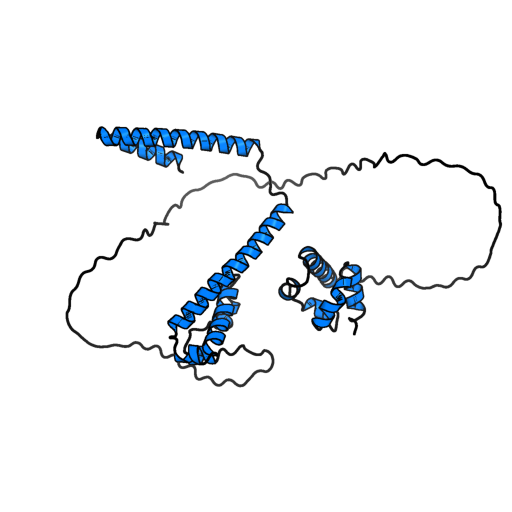0.38 304 GLU A O 1
ATOM 2460 N N . MET A 1 305 ? 8.300 17.125 37.197 1.00 88.69 305 MET A N 1
ATOM 2461 C CA . MET A 1 305 ? 7.800 17.216 35.817 1.00 88.69 305 MET A CA 1
ATOM 2462 C C . MET A 1 305 ? 7.795 15.852 35.119 1.00 88.69 305 MET A C 1
ATOM 2464 O O . MET A 1 305 ? 6.809 15.499 34.469 1.00 88.69 305 MET A O 1
ATOM 2468 N N . LYS A 1 306 ? 8.864 15.055 35.267 1.00 90.12 306 LYS A N 1
ATOM 2469 C CA . LYS A 1 306 ? 8.922 13.693 34.707 1.00 90.12 306 LYS A CA 1
ATOM 2470 C C . LYS A 1 306 ? 7.837 12.790 35.279 1.00 90.12 306 LYS A C 1
ATOM 2472 O O . LYS A 1 306 ? 7.338 11.939 34.552 1.00 90.12 306 LYS A O 1
ATOM 2477 N N . HIS A 1 307 ? 7.483 12.947 36.553 1.00 90.69 307 HIS A N 1
ATOM 2478 C CA . HIS A 1 307 ? 6.429 12.152 37.177 1.00 90.69 307 HIS A CA 1
ATOM 2479 C C . HIS A 1 307 ? 5.039 12.470 36.604 1.00 90.69 307 HIS A C 1
ATOM 2481 O O . HIS A 1 307 ? 4.254 11.554 36.403 1.00 90.69 307 HIS A O 1
ATOM 2487 N N . ILE A 1 308 ? 4.755 13.737 36.282 1.00 86.81 308 ILE A N 1
ATOM 2488 C CA . ILE A 1 308 ? 3.465 14.166 35.704 1.00 86.81 308 ILE A CA 1
ATOM 2489 C C . ILE A 1 308 ? 3.297 13.710 34.240 1.00 86.81 308 ILE A C 1
ATOM 2491 O O . ILE A 1 308 ? 2.174 13.594 33.758 1.00 86.81 308 ILE A O 1
ATOM 2495 N N . MET A 1 309 ? 4.400 13.469 33.522 1.00 83.19 309 MET A N 1
ATOM 2496 C CA . MET A 1 309 ? 4.395 13.098 32.097 1.00 83.19 309 MET A CA 1
ATOM 2497 C C . MET A 1 309 ? 4.357 11.582 31.816 1.00 83.19 309 MET A C 1
ATOM 2499 O O . MET A 1 309 ? 4.303 11.206 30.644 1.00 83.19 309 MET A O 1
ATOM 2503 N N . ARG A 1 310 ? 4.422 10.724 32.842 1.00 76.31 310 ARG A N 1
ATOM 2504 C CA . ARG A 1 310 ? 4.314 9.256 32.708 1.00 76.31 310 ARG A CA 1
ATOM 2505 C C . ARG A 1 310 ? 2.870 8.794 32.837 1.00 76.31 310 ARG A C 1
ATOM 2507 O O . ARG A 1 310 ? 2.521 7.841 32.109 1.00 76.31 310 ARG A O 1
#

Secondary structure (DSSP, 8-state):
----HHHHHHHHHTT-GGGHHHHHHTT--SSTHHHH--HHHHTTTS-HHHHHHHHHHHHHHHTT-S----------------------------------------PPPP-------------------------PPPP-----------------------PPPSSS-----HHHHHTT--PPPHHHHHT--HHHHHHHHHHHHHHHHHHHSHHHHHH--HHHHHHHHHHHHHHHHHHHHHHHHHHHHHHHHHS------HHHHHHHHHHHHHHHHHHHHHHHHHHHHHHHT-HHHHHHHHHHHHHHT-